Protein AF-A0A6P8I5R7-F1 (afdb_monomer)

Nearest PDB structures (foldseek):
  5kxh-assembly1_A  TM=9.563E-01  e=1.159E-26  Mus musculus
  5ky9-assembly1_A  TM=9.485E-01  e=9.643E-27  Mus musculus
  3zy4-assembly1_A-2  TM=9.477E-01  e=1.291E-24  Caenorhabditis elegans
  3zy5-assembly1_A-2  TM=9.460E-01  e=4.130E-24  Caenorhabditis elegans
  3zy6-assembly1_A-2  TM=9.523E-01  e=5.608E-24  Caenorhabditis elegans

InterPro domains:
  IPR019378 GDP-fucose protein O-fucosyltransferase [PF10250] (6-227)
  IPR039922 GDP-fuco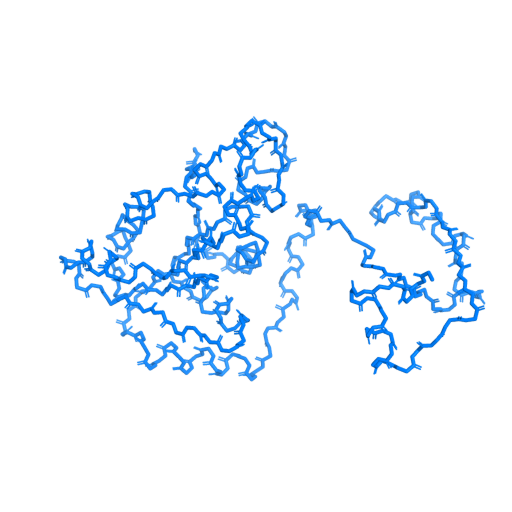se protein O-fucosyltransferase 1 [PTHR21420] (2-239)
  IPR039922 GDP-fucose protein O-fucosyltransferase 1 [cd11302] (3-236)

Solvent-accessible surface area (backbone atoms only — not comparable to full-atom values): 13978 Å² total; per-residue (Å²): 111,70,48,57,59,88,67,38,31,61,61,33,54,79,70,74,56,84,72,100,69,85,84,87,82,86,78,69,72,60,55,85,42,68,65,48,37,49,50,48,53,69,77,50,33,59,94,82,39,79,70,87,85,66,80,61,79,81,66,68,86,50,74,54,78,89,56,45,71,57,42,74,73,68,71,80,52,73,68,57,52,51,55,31,51,49,52,45,67,74,72,46,67,89,66,44,29,34,14,37,46,44,70,66,29,71,72,49,52,60,68,33,72,78,37,63,68,35,49,69,52,72,27,24,39,81,70,54,41,90,55,71,83,39,60,40,42,49,40,31,52,50,53,50,72,66,56,56,49,52,54,49,47,56,49,35,63,74,66,61,23,38,24,37,41,42,41,53,75,59,67,73,58,59,70,60,51,43,64,72,30,53,91,70,70,35,46,74,47,68,78,83,61,98,48,67,66,38,46,44,52,47,38,45,68,29,65,32,28,40,27,35,32,33,39,59,71,37,46,53,30,50,36,49,18,55,71,67,74,47,59,70,51,39,44,73,56,76,91,128

Organism: Actinia tenebrosa (NCBI:txid6105)

Structure (mmCIF, N/CA/C/O backbone):
data_AF-A0A6P8I5R7-F1
#
_entry.id   AF-A0A6P8I5R7-F1
#
loop_
_atom_site.group_PDB
_atom_site.id
_atom_site.type_symbol
_atom_site.label_atom_id
_atom_site.label_alt_id
_atom_site.label_comp_id
_atom_site.label_asym_id
_atom_site.label_entity_id
_atom_site.label_seq_id
_atom_site.pdbx_PDB_ins_code
_atom_site.Cartn_x
_atom_site.Cartn_y
_atom_site.Cartn_z
_atom_site.occupancy
_atom_site.B_iso_or_equiv
_atom_site.auth_seq_id
_atom_site.auth_comp_id
_atom_site.auth_asym_id
_atom_site.auth_atom_id
_atom_site.pdbx_PDB_model_num
ATOM 1 N N . ILE A 1 1 ? 24.817 -9.330 -16.734 1.00 81.38 1 ILE A N 1
ATOM 2 C CA . ILE A 1 1 ? 23.995 -8.101 -16.850 1.00 81.38 1 ILE A CA 1
ATOM 3 C C . ILE A 1 1 ? 22.508 -8.348 -16.578 1.00 81.38 1 ILE A C 1
ATOM 5 O O . ILE A 1 1 ? 22.058 -7.938 -15.518 1.00 81.38 1 ILE A O 1
ATOM 9 N N . VAL A 1 2 ? 21.725 -9.007 -17.453 1.00 88.56 2 VAL A N 1
ATOM 10 C CA . VAL A 1 2 ? 20.260 -9.158 -17.231 1.00 88.56 2 VAL A CA 1
ATOM 11 C C . VAL A 1 2 ? 19.948 -9.925 -15.940 1.00 88.56 2 VAL A C 1
ATOM 13 O O . VAL A 1 2 ? 19.144 -9.470 -15.133 1.00 88.56 2 VAL A O 1
ATOM 16 N N . LYS A 1 3 ? 20.659 -11.032 -15.710 1.00 94.06 3 LYS A N 1
ATOM 17 C CA . LYS A 1 3 ? 20.535 -11.893 -14.522 1.00 94.06 3 LYS A CA 1
ATOM 18 C C . LYS A 1 3 ? 21.419 -11.457 -13.349 1.00 94.06 3 LYS A C 1
ATOM 20 O O . LYS A 1 3 ? 21.557 -12.185 -12.386 1.00 94.06 3 LYS A O 1
ATOM 25 N N . GLU A 1 4 ? 22.096 -10.317 -13.430 1.00 93.94 4 GLU A N 1
ATOM 26 C CA . GLU A 1 4 ? 23.131 -9.981 -12.449 1.00 93.94 4 GLU A CA 1
ATOM 27 C C . GLU A 1 4 ? 22.536 -9.450 -11.140 1.00 93.94 4 GLU A C 1
ATOM 29 O O . GLU A 1 4 ? 21.794 -8.462 -11.150 1.00 93.94 4 GLU A O 1
ATOM 34 N N . GLY A 1 5 ? 22.904 -10.093 -10.028 1.00 94.44 5 GLY A N 1
ATOM 35 C CA . GLY A 1 5 ? 22.489 -9.738 -8.671 1.00 94.44 5 GLY A C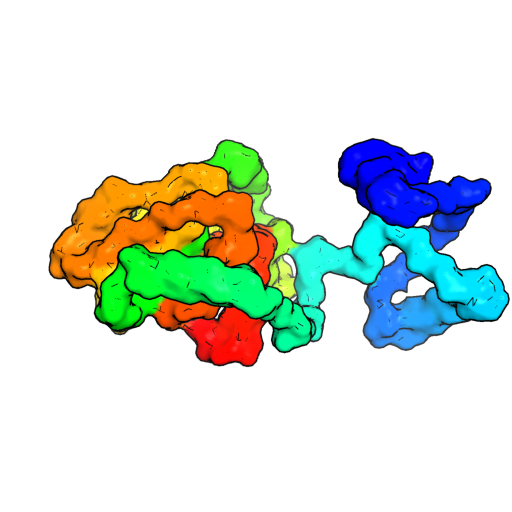A 1
ATOM 36 C C . GLY A 1 5 ? 21.159 -10.361 -8.230 1.00 94.44 5 GLY A C 1
ATOM 37 O O . GLY A 1 5 ? 20.458 -11.025 -8.992 1.00 94.44 5 GLY A O 1
ATOM 38 N N . ASN A 1 6 ? 20.804 -10.122 -6.968 1.00 92.31 6 ASN A N 1
ATOM 39 C CA . ASN A 1 6 ? 19.509 -10.493 -6.394 1.00 92.31 6 ASN A CA 1
ATOM 40 C C . ASN A 1 6 ? 18.525 -9.309 -6.553 1.00 92.31 6 ASN A C 1
ATOM 42 O O . ASN A 1 6 ? 18.938 -8.176 -6.293 1.00 92.31 6 ASN A O 1
ATOM 46 N N . PRO A 1 7 ? 17.266 -9.515 -6.994 1.00 95.31 7 PRO A N 1
ATOM 47 C CA . PRO A 1 7 ? 16.579 -10.796 -7.246 1.00 95.31 7 PRO A CA 1
ATOM 48 C C . PRO A 1 7 ? 16.686 -11.320 -8.689 1.00 95.31 7 PRO A C 1
ATOM 50 O O . PRO A 1 7 ? 16.088 -12.342 -9.020 1.00 95.31 7 PRO A O 1
ATOM 53 N N . PHE A 1 8 ? 17.422 -10.628 -9.560 1.00 96.00 8 PHE A N 1
ATOM 54 C CA . PHE A 1 8 ? 17.400 -10.856 -11.008 1.00 96.00 8 PHE A CA 1
ATOM 55 C C . PHE A 1 8 ? 17.833 -12.259 -11.430 1.00 96.00 8 PHE A C 1
ATOM 57 O O . PHE A 1 8 ? 17.198 -12.842 -12.305 1.00 96.00 8 PHE A O 1
ATOM 64 N N . GLN A 1 9 ? 18.894 -12.802 -10.830 1.00 95.44 9 GLN A N 1
ATOM 65 C CA . GLN A 1 9 ? 19.387 -14.130 -11.192 1.00 95.44 9 GLN A CA 1
ATOM 66 C C . GLN A 1 9 ? 18.328 -15.203 -10.933 1.00 95.44 9 GLN A C 1
ATOM 68 O O . GLN A 1 9 ? 17.922 -15.915 -11.848 1.00 95.44 9 GLN A O 1
ATOM 73 N N . GLN A 1 10 ? 17.852 -15.250 -9.688 1.00 96.50 10 GLN A N 1
ATOM 74 C CA . GLN A 1 10 ? 16.906 -16.252 -9.217 1.00 96.50 10 GLN A CA 1
ATOM 75 C C . GLN A 1 10 ? 15.601 -16.224 -10.017 1.00 96.50 10 GLN A C 1
ATOM 77 O O . GLN A 1 10 ? 15.108 -17.278 -10.402 1.00 96.50 10 GLN A O 1
ATOM 82 N N . PHE A 1 11 ? 15.072 -15.031 -10.318 1.00 96.75 11 PHE A N 1
ATOM 83 C CA . PHE A 1 11 ? 13.839 -14.892 -11.096 1.00 96.75 11 PHE A CA 1
ATOM 84 C C . PHE A 1 11 ? 13.917 -15.602 -12.457 1.00 96.75 11 PHE A C 1
ATOM 86 O O . PHE A 1 11 ? 12.988 -16.310 -12.835 1.00 96.75 11 PHE A O 1
ATOM 93 N N . TRP A 1 12 ? 15.018 -15.431 -13.192 1.00 96.62 12 TRP A N 1
ATOM 94 C CA . TRP A 1 12 ? 15.180 -16.054 -14.508 1.00 96.62 12 TRP A CA 1
ATOM 95 C C . TRP A 1 12 ? 15.584 -17.530 -14.422 1.00 96.62 12 TRP A C 1
ATOM 97 O O . TRP A 1 12 ? 15.127 -18.324 -15.244 1.00 96.62 12 TRP A O 1
ATOM 107 N N . ASP A 1 13 ? 16.385 -17.908 -13.420 1.00 96.50 13 ASP A N 1
ATOM 108 C CA . ASP A 1 13 ? 16.776 -19.303 -13.172 1.00 96.50 13 ASP A CA 1
ATOM 109 C C . ASP A 1 13 ? 15.556 -20.187 -12.865 1.00 96.50 13 ASP A C 1
ATOM 111 O O . ASP A 1 13 ? 15.432 -21.277 -13.420 1.00 96.50 13 ASP A O 1
ATOM 115 N N . GLU A 1 14 ? 14.612 -19.709 -12.046 1.00 97.19 14 GLU A N 1
ATOM 116 C CA . GLU A 1 14 ? 13.380 -20.443 -11.710 1.00 97.19 14 GLU A CA 1
ATOM 117 C C . GLU A 1 14 ? 12.463 -20.674 -12.922 1.00 97.19 14 GLU A C 1
ATOM 119 O O . GLU A 1 14 ? 11.691 -21.633 -12.945 1.00 97.19 14 GLU A O 1
ATOM 124 N N . LEU A 1 15 ? 12.565 -19.825 -13.948 1.00 96.31 15 LEU A N 1
ATOM 125 C CA . LEU A 1 15 ? 11.845 -19.971 -15.215 1.00 96.31 15 LEU A CA 1
ATOM 126 C C . LEU A 1 15 ? 12.613 -20.820 -16.243 1.00 96.31 15 LEU A C 1
ATOM 128 O O . LEU A 1 15 ? 12.082 -21.083 -17.321 1.00 96.31 15 LEU A O 1
ATOM 132 N N . GLY A 1 16 ? 13.848 -21.235 -15.935 1.00 96.94 16 GLY A N 1
ATOM 133 C CA . GLY A 1 16 ? 14.723 -21.948 -16.866 1.00 96.94 16 GLY A CA 1
ATOM 134 C C . GLY A 1 16 ? 15.151 -21.096 -18.064 1.00 96.94 16 GLY A C 1
ATOM 135 O O . GLY A 1 16 ? 15.298 -21.626 -19.164 1.00 96.94 16 GLY A O 1
ATOM 136 N N . VAL A 1 17 ? 15.296 -19.779 -17.874 1.00 96.81 17 VAL A N 1
ATOM 137 C CA . VAL A 1 17 ? 15.628 -18.827 -18.942 1.00 96.81 17 VAL A CA 1
ATOM 138 C C . VAL A 1 17 ? 17.081 -18.364 -18.832 1.00 96.81 17 VAL A C 1
ATOM 140 O O . VAL A 1 17 ? 17.527 -17.849 -17.800 1.00 96.81 17 VAL A O 1
ATOM 143 N N . ASP A 1 18 ? 17.791 -18.475 -19.952 1.00 95.94 18 ASP A N 1
ATOM 144 C CA . ASP A 1 18 ? 19.088 -17.854 -20.205 1.00 95.94 18 ASP A CA 1
ATOM 145 C C . ASP A 1 18 ? 19.011 -16.928 -21.424 1.00 95.94 18 ASP A C 1
ATOM 147 O O . ASP A 1 18 ? 18.103 -17.028 -22.248 1.00 95.94 18 ASP A O 1
ATOM 151 N N . PHE A 1 19 ? 19.952 -15.986 -21.504 1.00 95.44 19 PHE A N 1
ATOM 152 C CA . PHE A 1 19 ? 19.985 -14.957 -22.541 1.00 95.44 19 PHE A CA 1
ATOM 153 C C . PHE A 1 19 ? 21.286 -15.053 -23.338 1.00 95.44 19 PHE A C 1
ATOM 155 O O . PHE A 1 19 ? 22.362 -14.865 -22.771 1.00 95.44 19 PHE A O 1
ATOM 162 N N . ASP A 1 20 ? 21.183 -15.260 -24.653 1.00 94.75 20 ASP A N 1
ATOM 163 C CA . ASP A 1 20 ? 22.337 -15.287 -25.569 1.00 94.75 20 ASP A CA 1
ATOM 164 C C . ASP A 1 20 ? 22.980 -13.899 -25.761 1.00 94.75 20 ASP A C 1
ATOM 166 O O . ASP A 1 20 ? 24.119 -13.773 -26.208 1.00 94.75 20 ASP A O 1
ATOM 170 N N . GLY A 1 21 ? 22.247 -12.836 -25.418 1.00 92.81 21 GLY A N 1
ATOM 171 C CA . GLY A 1 21 ? 22.694 -11.455 -25.531 1.00 92.81 21 GLY A CA 1
ATOM 172 C C . GLY A 1 21 ? 21.744 -10.476 -24.846 1.00 92.81 21 GLY A C 1
ATOM 173 O O . GLY A 1 21 ? 20.748 -10.858 -24.234 1.00 92.81 21 GLY A O 1
ATOM 174 N N . TYR A 1 22 ? 22.062 -9.189 -24.941 1.00 93.12 22 TYR A N 1
ATOM 175 C CA . TYR A 1 22 ? 21.204 -8.106 -24.470 1.00 93.12 22 TYR A CA 1
ATOM 176 C C . TYR A 1 22 ? 21.262 -6.937 -25.450 1.00 93.12 22 TYR A C 1
ATOM 178 O O . TYR A 1 22 ? 22.237 -6.773 -26.183 1.00 93.12 22 TYR A O 1
ATOM 186 N N . MET A 1 23 ? 20.226 -6.107 -25.423 1.00 92.69 23 MET A N 1
ATOM 187 C CA . MET A 1 23 ? 20.197 -4.829 -26.124 1.00 92.69 23 MET A CA 1
ATOM 188 C C . MET A 1 23 ? 19.867 -3.727 -25.127 1.00 92.69 23 MET A C 1
ATOM 190 O O . MET A 1 23 ? 19.098 -3.937 -24.187 1.00 92.69 23 MET A O 1
ATOM 194 N N . SER A 1 24 ? 20.455 -2.558 -25.344 1.00 91.94 24 SER A N 1
ATOM 195 C CA . SER A 1 24 ? 20.128 -1.342 -24.604 1.00 91.94 24 SER A CA 1
ATOM 196 C C . SER A 1 24 ? 19.238 -0.460 -25.471 1.00 91.94 24 SER A C 1
ATOM 198 O O . SER A 1 24 ? 19.490 -0.347 -26.666 1.00 91.94 24 SER A O 1
ATOM 200 N N . HIS A 1 25 ? 18.251 0.192 -24.860 1.00 92.44 25 HIS A N 1
ATOM 201 C CA . HIS A 1 25 ? 17.406 1.201 -25.499 1.00 92.44 25 HIS A CA 1
ATOM 202 C C . HIS A 1 25 ? 17.324 2.448 -24.612 1.00 92.44 25 HIS A C 1
ATOM 204 O O . HIS A 1 25 ? 17.620 2.395 -23.414 1.00 92.44 25 HIS A O 1
ATOM 210 N N . HIS A 1 26 ? 16.885 3.563 -25.192 1.00 92.69 26 HIS A N 1
ATOM 211 C CA . HIS A 1 26 ? 16.660 4.824 -24.471 1.00 92.69 26 HIS A CA 1
ATOM 212 C C . HIS A 1 26 ? 15.194 5.277 -24.482 1.00 92.69 26 HIS A C 1
ATOM 214 O O . HIS A 1 26 ? 14.879 6.362 -23.999 1.00 92.69 26 HIS A O 1
ATOM 220 N N . LEU A 1 27 ? 14.301 4.432 -25.003 1.00 93.69 27 LEU A N 1
ATOM 221 C CA . LEU A 1 27 ? 12.867 4.697 -25.065 1.00 93.69 27 LEU A CA 1
ATOM 222 C C . LEU A 1 27 ? 12.228 4.840 -23.677 1.00 93.69 27 LEU A C 1
ATOM 224 O O . LEU A 1 27 ? 12.497 4.059 -22.761 1.00 93.69 27 LEU A O 1
ATOM 228 N N . SER A 1 28 ? 11.327 5.814 -23.558 1.00 92.56 28 SER A N 1
ATOM 229 C CA . SER A 1 28 ? 10.427 5.961 -22.413 1.00 92.56 28 SER A CA 1
ATOM 230 C C . SER A 1 28 ? 9.409 4.816 -22.371 1.00 92.56 28 SER A C 1
ATOM 232 O O . SER A 1 28 ? 8.990 4.316 -23.410 1.00 92.56 28 SER A O 1
ATOM 234 N N . PHE A 1 29 ? 8.949 4.425 -21.179 1.00 93.31 29 PHE A N 1
ATOM 235 C CA . PHE A 1 29 ? 7.832 3.475 -21.020 1.00 93.31 29 PHE A CA 1
ATOM 236 C C . PHE A 1 29 ? 6.453 4.156 -20.987 1.00 93.31 29 PHE A C 1
ATOM 238 O O . PHE A 1 29 ? 5.442 3.504 -20.735 1.00 93.31 29 PHE A O 1
ATOM 245 N N . ASP A 1 30 ? 6.398 5.468 -21.223 1.00 89.88 30 ASP A N 1
ATOM 246 C CA . ASP A 1 30 ? 5.159 6.249 -21.233 1.00 89.88 30 ASP A CA 1
ATOM 247 C C . ASP A 1 30 ? 4.421 6.108 -22.575 1.00 89.88 30 ASP A C 1
ATOM 249 O O . ASP A 1 30 ? 4.347 7.029 -23.382 1.00 89.88 30 ASP A O 1
ATOM 253 N N . VAL A 1 31 ? 3.918 4.903 -22.850 1.00 89.12 31 VAL A N 1
ATOM 254 C CA . VAL A 1 31 ? 3.314 4.533 -24.145 1.00 89.12 31 VAL A CA 1
ATOM 255 C C . VAL A 1 31 ? 1.918 5.122 -24.382 1.00 89.12 31 VAL A C 1
ATOM 257 O O . VAL A 1 31 ? 1.289 4.827 -25.399 1.00 89.12 31 VAL A O 1
ATOM 260 N N . GLU A 1 32 ? 1.419 5.940 -23.453 1.00 88.38 32 GLU A N 1
AT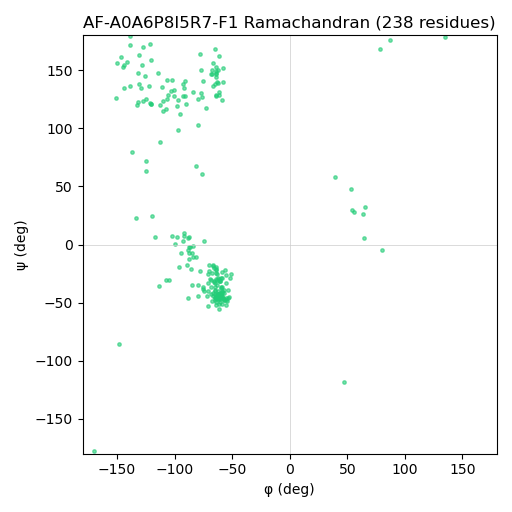OM 261 C CA . GLU A 1 32 ? 0.244 6.782 -23.694 1.00 88.38 32 GLU A CA 1
ATOM 262 C C . GLU A 1 32 ? 0.565 7.929 -24.659 1.00 88.38 32 GLU A C 1
ATOM 264 O O . GLU A 1 32 ? -0.323 8.380 -25.382 1.00 88.38 32 GLU A O 1
ATOM 269 N N . ASP A 1 33 ? 1.834 8.343 -24.739 1.00 91.75 33 ASP A N 1
ATOM 270 C CA . ASP A 1 33 ? 2.322 9.204 -25.809 1.00 91.75 33 ASP A CA 1
ATOM 271 C C . ASP A 1 33 ? 2.414 8.407 -27.132 1.00 91.75 33 ASP A C 1
ATOM 273 O O . ASP A 1 33 ? 3.209 7.461 -27.240 1.00 91.75 33 ASP A O 1
ATOM 277 N N . PRO A 1 34 ? 1.645 8.787 -28.176 1.00 93.88 34 PRO A N 1
ATOM 278 C CA . PRO A 1 34 ? 1.671 8.109 -29.469 1.00 93.88 34 PRO A CA 1
ATOM 279 C C . PRO A 1 34 ? 3.052 8.098 -30.130 1.00 93.88 34 PRO A C 1
ATOM 281 O O . PRO A 1 34 ? 3.345 7.181 -30.900 1.00 93.88 34 PRO A O 1
ATOM 284 N N . TYR A 1 35 ? 3.890 9.103 -29.859 1.00 94.88 35 TYR A N 1
ATOM 285 C CA . TYR A 1 35 ? 5.239 9.172 -30.408 1.00 94.88 35 TYR A CA 1
ATOM 286 C C . TYR A 1 35 ? 6.137 8.110 -29.767 1.00 94.88 35 TYR A C 1
ATOM 288 O O . TYR A 1 35 ? 6.663 7.258 -30.482 1.00 94.88 35 TYR A O 1
ATOM 296 N N . THR A 1 36 ? 6.192 8.070 -28.433 1.00 94.31 36 THR A N 1
ATOM 297 C CA . THR A 1 36 ? 6.891 7.019 -27.673 1.00 94.31 36 THR A CA 1
ATOM 298 C C . THR A 1 36 ? 6.446 5.617 -28.100 1.00 94.31 36 THR A C 1
ATOM 300 O O . THR A 1 36 ? 7.275 4.741 -28.351 1.00 94.31 36 THR A O 1
ATOM 303 N N . LYS A 1 37 ? 5.135 5.384 -28.248 1.00 95.38 37 LYS A N 1
ATOM 304 C CA . LYS A 1 37 ? 4.614 4.092 -28.720 1.00 95.38 37 LYS A CA 1
ATOM 305 C C . LYS A 1 37 ? 5.146 3.724 -30.110 1.00 95.38 37 LYS A C 1
ATOM 307 O O . LYS A 1 37 ? 5.543 2.583 -30.332 1.00 95.38 37 LYS A O 1
ATOM 312 N N . LYS A 1 38 ? 5.161 4.681 -31.039 1.00 96.81 38 LYS A N 1
ATOM 313 C CA . LYS A 1 38 ? 5.665 4.463 -32.398 1.00 96.81 38 LYS A CA 1
ATOM 314 C C . LYS A 1 38 ? 7.164 4.162 -32.411 1.00 96.81 38 LYS A C 1
ATOM 316 O O . LYS A 1 38 ? 7.597 3.337 -33.209 1.00 96.81 38 LYS A O 1
ATOM 321 N N . GLU A 1 39 ? 7.952 4.794 -31.543 1.00 96.75 39 GLU A N 1
ATOM 322 C CA . GLU A 1 39 ? 9.381 4.482 -31.415 1.00 96.75 39 GLU A CA 1
ATOM 323 C C . GLU A 1 39 ? 9.605 3.031 -30.971 1.00 96.75 39 GLU A C 1
ATOM 325 O O . GLU A 1 39 ? 10.411 2.336 -31.585 1.00 96.75 39 GLU A O 1
ATOM 330 N N . TRP A 1 40 ? 8.824 2.532 -30.004 1.00 97.12 40 TRP A N 1
ATOM 331 C CA . TRP A 1 40 ? 8.858 1.115 -29.614 1.00 97.12 40 TRP A CA 1
ATOM 332 C C . TRP A 1 40 ? 8.549 0.175 -30.780 1.00 97.12 40 TRP A C 1
ATOM 334 O O . TRP A 1 40 ? 9.258 -0.808 -30.978 1.00 97.12 40 TRP A O 1
ATOM 344 N N . GLU A 1 41 ? 7.511 0.472 -31.564 1.00 96.12 41 GLU A N 1
ATOM 345 C CA . GLU A 1 41 ? 7.114 -0.349 -32.717 1.00 96.12 41 GLU A CA 1
ATOM 346 C C . GLU A 1 41 ? 8.169 -0.349 -33.838 1.00 96.12 41 GLU A C 1
ATOM 348 O O . GLU A 1 41 ? 8.309 -1.347 -34.547 1.00 96.12 41 GLU A O 1
ATOM 353 N N . LEU A 1 42 ? 8.910 0.753 -34.000 1.00 96.50 42 LEU A N 1
ATOM 354 C CA . LEU A 1 42 ? 9.971 0.894 -35.001 1.00 96.50 42 LEU A CA 1
ATOM 355 C C . LEU A 1 42 ? 11.285 0.236 -34.571 1.00 96.50 42 LEU A C 1
ATOM 357 O O . LEU A 1 42 ? 11.924 -0.420 -35.391 1.00 96.50 42 LEU A O 1
ATOM 361 N N . GLU A 1 43 ? 11.701 0.427 -33.318 1.00 97.00 43 GLU A N 1
ATOM 362 C CA . GLU A 1 43 ? 12.956 -0.125 -32.793 1.00 97.00 43 GLU A CA 1
ATOM 363 C C . GLU A 1 43 ? 12.827 -1.629 -32.520 1.00 97.00 43 GLU A C 1
ATOM 365 O O . GLU A 1 43 ? 13.747 -2.396 -32.808 1.00 97.00 43 GLU A O 1
ATOM 370 N N . PHE A 1 44 ? 11.654 -2.065 -32.049 1.00 96.75 44 PHE A N 1
ATOM 371 C CA . PHE A 1 44 ? 11.388 -3.449 -31.668 1.00 96.75 44 PHE A CA 1
ATOM 372 C C . PHE A 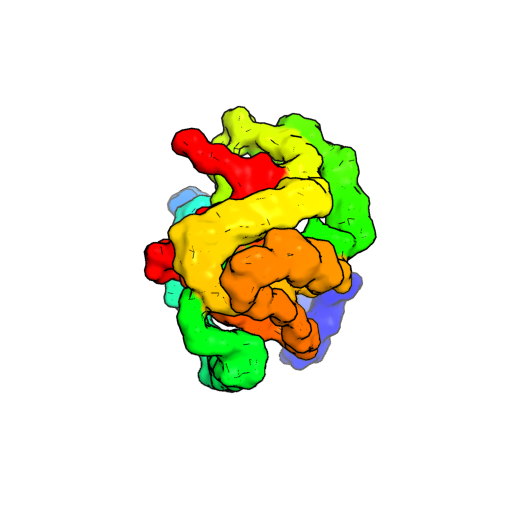1 44 ? 10.167 -4.052 -32.384 1.00 96.75 44 PHE A C 1
ATOM 374 O O . PHE A 1 44 ? 9.192 -4.447 -31.735 1.00 96.75 44 PHE A O 1
ATOM 381 N N . PRO A 1 45 ? 10.192 -4.177 -33.725 1.00 97.31 45 PRO A N 1
ATOM 382 C CA . PRO A 1 45 ? 9.073 -4.741 -34.466 1.00 97.31 45 PRO A CA 1
ATOM 383 C C . PRO A 1 45 ? 8.866 -6.225 -34.112 1.00 97.31 45 PRO A C 1
ATOM 385 O O . PRO A 1 45 ? 9.840 -6.986 -34.088 1.00 97.31 45 PRO A O 1
ATOM 388 N N . PRO A 1 46 ? 7.615 -6.699 -33.939 1.00 97.00 46 PRO A N 1
ATOM 389 C CA . PRO A 1 46 ? 7.331 -8.090 -33.566 1.00 97.00 46 PRO A CA 1
ATOM 390 C C . PRO A 1 46 ? 7.870 -9.146 -34.541 1.00 97.00 46 PRO A C 1
ATOM 392 O O . PRO A 1 46 ? 8.096 -10.286 -34.146 1.00 97.00 46 PRO A O 1
ATOM 395 N N . SER A 1 47 ? 8.090 -8.783 -35.811 1.00 97.69 47 SER A N 1
ATOM 396 C CA . SER A 1 47 ? 8.691 -9.670 -36.817 1.00 97.69 47 SER A CA 1
ATOM 397 C C . SER A 1 47 ? 10.135 -10.054 -36.494 1.00 97.69 47 SER A C 1
ATOM 399 O O . SER A 1 47 ? 10.576 -11.130 -36.887 1.00 97.69 47 SER A O 1
ATOM 401 N N . SER A 1 48 ? 10.860 -9.174 -35.800 1.00 97.19 48 SER A N 1
ATOM 402 C CA . SER A 1 48 ? 12.264 -9.364 -35.418 1.00 97.19 48 SER A CA 1
ATOM 403 C C . SER A 1 48 ? 12.411 -9.636 -33.920 1.00 97.19 48 SER A C 1
ATOM 405 O O . SER A 1 48 ? 13.305 -10.371 -33.513 1.00 97.19 48 SER A O 1
ATOM 407 N N . PHE A 1 49 ? 11.510 -9.078 -33.106 1.00 96.94 49 PHE A N 1
ATOM 408 C CA . PHE A 1 49 ? 11.493 -9.188 -31.649 1.00 96.94 49 PHE A CA 1
ATOM 409 C C . PHE A 1 49 ? 10.136 -9.722 -31.172 1.00 96.94 49 PHE A C 1
ATOM 411 O O . PHE A 1 49 ? 9.335 -8.980 -30.601 1.00 96.94 49 PHE A O 1
ATOM 418 N N . PRO A 1 50 ? 9.845 -11.015 -31.400 1.00 97.00 50 PRO A N 1
ATOM 419 C CA . PRO A 1 50 ? 8.562 -11.607 -31.021 1.00 97.00 50 PRO A CA 1
ATOM 420 C C . PRO A 1 50 ? 8.353 -11.657 -29.499 1.00 97.00 50 PRO A C 1
ATOM 422 O O . PRO A 1 50 ? 7.220 -11.769 -29.036 1.00 97.00 50 PRO A O 1
ATOM 425 N N . VAL A 1 51 ? 9.438 -11.578 -28.720 1.00 96.44 51 VAL A N 1
ATOM 426 C CA . VAL A 1 51 ? 9.423 -11.552 -27.256 1.00 96.44 51 VAL A CA 1
ATOM 427 C C . VAL A 1 51 ? 10.323 -10.422 -26.765 1.00 96.44 51 VAL A C 1
ATOM 429 O O . VAL A 1 51 ? 11.528 -10.433 -27.005 1.00 96.44 51 VAL A O 1
ATOM 432 N N . LEU A 1 52 ? 9.742 -9.474 -26.028 1.00 95.81 52 LEU A N 1
ATOM 433 C CA . LEU A 1 52 ? 10.483 -8.452 -25.290 1.00 95.81 52 LEU A CA 1
ATOM 434 C C . LEU A 1 52 ? 10.638 -8.877 -23.830 1.00 95.81 52 LEU A C 1
ATOM 436 O O . LEU A 1 52 ? 9.727 -8.719 -23.019 1.00 95.81 52 LEU A O 1
ATOM 440 N N . ALA A 1 53 ? 11.806 -9.427 -23.498 1.00 96.12 53 ALA A N 1
ATOM 441 C CA . ALA A 1 53 ? 12.171 -9.788 -22.134 1.00 96.12 53 ALA A CA 1
ATOM 442 C C . ALA A 1 53 ? 12.986 -8.656 -21.491 1.00 96.12 5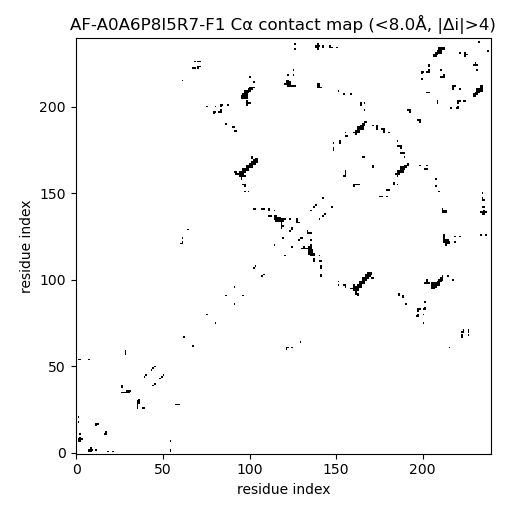3 ALA A C 1
ATOM 444 O O . ALA A 1 53 ? 14.112 -8.369 -21.896 1.00 96.12 53 ALA A O 1
ATOM 445 N N . LEU A 1 54 ? 12.405 -8.001 -20.486 1.00 95.00 54 LEU A N 1
ATOM 446 C CA . LEU A 1 54 ? 12.983 -6.826 -19.836 1.00 95.00 54 LEU A CA 1
ATOM 447 C C . LEU A 1 54 ? 13.512 -7.181 -18.446 1.00 95.00 54 LEU A C 1
ATOM 449 O O . LEU A 1 54 ? 12.885 -7.931 -17.702 1.00 95.00 54 LEU A O 1
ATOM 453 N N . ARG A 1 55 ? 14.659 -6.602 -18.069 1.00 93.00 55 ARG A N 1
ATOM 454 C CA . ARG A 1 55 ? 15.307 -6.861 -16.769 1.00 93.00 55 ARG A CA 1
ATOM 455 C C . ARG A 1 55 ? 14.441 -6.454 -15.569 1.00 93.00 55 ARG A C 1
ATOM 457 O O . ARG A 1 55 ? 14.561 -7.045 -14.502 1.00 93.00 55 ARG A O 1
ATOM 464 N N . GLY A 1 56 ? 13.612 -5.429 -15.728 1.00 92.69 56 GLY A N 1
ATOM 465 C CA . GLY A 1 56 ? 12.700 -4.931 -14.704 1.00 92.69 56 GLY A CA 1
ATOM 466 C C . GLY A 1 56 ? 11.346 -4.578 -15.306 1.00 92.69 56 GLY A C 1
ATOM 467 O O . GLY A 1 56 ? 11.180 -4.580 -16.525 1.00 92.69 56 GLY A O 1
ATOM 468 N N . ALA A 1 57 ? 10.378 -4.271 -14.444 1.00 94.75 57 ALA A N 1
ATOM 469 C CA . ALA A 1 57 ? 9.048 -3.879 -14.892 1.00 94.75 57 ALA A CA 1
ATOM 470 C C . ALA A 1 57 ? 9.117 -2.588 -15.741 1.00 94.75 57 ALA A C 1
ATOM 472 O O . ALA A 1 57 ? 9.676 -1.597 -15.262 1.00 94.75 57 ALA A O 1
ATOM 473 N N . PRO A 1 58 ? 8.532 -2.557 -16.956 1.00 94.44 58 PRO A N 1
ATOM 474 C CA . PRO A 1 58 ? 8.458 -1.361 -17.801 1.00 94.44 58 PRO A CA 1
ATOM 475 C C . PRO A 1 58 ? 7.383 -0.391 -17.293 1.00 94.44 58 PRO A C 1
ATOM 477 O O . PRO A 1 58 ? 6.380 -0.135 -17.953 1.00 94.44 58 PRO A O 1
ATOM 480 N N . ALA A 1 59 ? 7.538 0.092 -16.062 1.00 93.56 59 ALA A N 1
ATOM 481 C CA . ALA A 1 59 ? 6.547 0.914 -15.384 1.00 93.56 59 ALA A CA 1
ATOM 482 C C . ALA A 1 59 ? 7.202 1.889 -14.401 1.00 93.56 59 ALA A C 1
ATOM 484 O O . ALA A 1 59 ? 8.299 1.657 -13.892 1.00 93.56 59 ALA A O 1
ATOM 485 N N . ARG A 1 60 ? 6.498 2.983 -14.101 1.00 93.12 60 ARG A N 1
ATOM 486 C CA . ARG A 1 60 ? 6.923 3.954 -13.087 1.00 93.12 60 ARG A CA 1
ATOM 487 C C . ARG A 1 60 ? 6.658 3.447 -11.668 1.00 93.12 60 ARG A C 1
ATOM 489 O O . ARG A 1 60 ? 5.688 2.732 -11.411 1.00 93.12 60 ARG A O 1
ATOM 496 N N . PHE A 1 61 ? 7.499 3.898 -10.739 1.00 94.56 61 PHE A N 1
ATOM 497 C CA . PHE A 1 61 ? 7.253 3.816 -9.304 1.00 94.56 61 PHE A CA 1
ATOM 498 C C . PHE A 1 61 ? 7.355 5.220 -8.677 1.00 94.56 61 PHE A C 1
ATOM 500 O O . PHE A 1 61 ? 8.393 5.864 -8.840 1.00 94.56 61 PHE A O 1
ATOM 507 N N . PRO A 1 62 ? 6.327 5.696 -7.946 1.00 95.94 62 PRO A N 1
ATOM 508 C CA . PRO A 1 62 ? 5.007 5.080 -7.777 1.00 95.94 62 PRO A CA 1
ATOM 509 C C . PRO A 1 62 ? 4.213 5.022 -9.095 1.00 95.94 62 PRO A C 1
ATOM 511 O O . PRO A 1 62 ? 4.590 5.633 -10.091 1.00 95.94 62 PRO A O 1
ATOM 514 N N . VAL A 1 63 ? 3.107 4.271 -9.091 1.00 96.00 63 VAL A N 1
ATOM 515 C CA . VAL A 1 63 ? 2.193 4.173 -10.243 1.00 96.00 63 VAL A CA 1
ATOM 516 C C . VAL A 1 63 ? 1.656 5.556 -10.627 1.00 96.00 63 VAL A C 1
ATOM 518 O O . VAL A 1 63 ? 1.325 6.341 -9.735 1.00 96.00 63 VAL A O 1
ATOM 521 N N . ASN A 1 64 ? 1.542 5.845 -11.927 1.00 93.81 64 ASN A N 1
ATOM 522 C CA . ASN A 1 64 ? 0.906 7.069 -12.427 1.00 93.81 64 ASN A CA 1
ATOM 523 C C . ASN A 1 64 ? -0.546 7.180 -11.932 1.00 93.81 64 ASN A C 1
ATOM 525 O O . ASN A 1 64 ? -1.209 6.164 -11.700 1.00 93.81 64 ASN A O 1
ATOM 529 N N . GLU A 1 65 ? -1.045 8.411 -11.793 1.00 95.12 65 GLU A N 1
ATOM 530 C CA . GLU A 1 65 ? -2.413 8.675 -11.331 1.00 95.12 65 GLU A CA 1
ATOM 531 C C . GLU A 1 65 ? -3.450 7.957 -12.199 1.00 95.12 65 GLU A C 1
ATOM 533 O O . GLU A 1 65 ? -4.283 7.204 -11.682 1.00 95.12 65 GLU A O 1
ATOM 538 N N . ASP A 1 66 ? -3.297 8.085 -13.516 1.00 93.75 66 ASP A N 1
ATOM 539 C CA . ASP A 1 66 ? -4.192 7.506 -14.514 1.00 93.75 66 ASP A CA 1
ATOM 540 C C . ASP A 1 66 ? -4.207 5.979 -14.490 1.00 93.75 66 ASP A C 1
ATOM 542 O O . ASP A 1 66 ? -5.189 5.366 -14.890 1.00 93.75 66 ASP A O 1
ATOM 546 N N . HIS A 1 67 ? -3.186 5.322 -13.936 1.00 96.06 67 HIS A N 1
ATOM 547 C CA . HIS A 1 67 ? -3.119 3.857 -13.856 1.00 96.06 67 HIS A CA 1
ATOM 548 C C . HIS A 1 67 ? -3.649 3.295 -12.538 1.00 96.06 67 HIS A C 1
ATOM 550 O O . HIS A 1 67 ? -3.823 2.082 -12.406 1.00 96.06 67 HIS A O 1
ATOM 556 N N . ARG A 1 68 ? -3.978 4.137 -11.551 1.00 97.31 68 ARG A N 1
ATOM 557 C CA . ARG A 1 68 ? -4.465 3.664 -10.241 1.00 97.31 68 ARG A CA 1
ATOM 558 C C . ARG A 1 68 ? -5.742 2.836 -10.351 1.00 97.31 68 ARG A C 1
ATOM 560 O O . ARG A 1 68 ? -5.902 1.852 -9.628 1.00 97.31 68 ARG A O 1
ATOM 567 N N . HIS A 1 69 ? -6.632 3.215 -11.264 1.00 96.94 69 HIS A N 1
ATOM 568 C CA . HIS A 1 69 ? -7.926 2.564 -11.454 1.00 96.94 69 HIS A CA 1
ATOM 569 C C . HIS A 1 69 ? -7.803 1.117 -11.975 1.00 96.94 69 HIS A C 1
ATOM 571 O O . HIS A 1 69 ? -8.734 0.325 -11.817 1.00 96.94 69 HIS A O 1
ATOM 577 N N . ILE A 1 70 ? -6.654 0.737 -12.550 1.00 97.69 70 ILE A N 1
ATOM 578 C CA . ILE A 1 70 ? -6.376 -0.616 -13.065 1.00 97.69 70 ILE A CA 1
ATOM 579 C C . ILE A 1 70 ? -6.373 -1.654 -11.932 1.00 97.69 70 ILE A C 1
ATOM 581 O O . ILE A 1 70 ? -6.640 -2.829 -12.183 1.00 97.69 70 ILE A O 1
ATOM 585 N N . GLN A 1 71 ? -6.220 -1.233 -10.669 1.00 98.38 71 GLN A N 1
ATOM 586 C CA . GLN A 1 71 ? -6.386 -2.099 -9.494 1.00 98.38 71 GLN A CA 1
ATOM 587 C C . GLN A 1 71 ? -7.718 -2.879 -9.516 1.00 98.38 71 GLN A C 1
ATOM 589 O O . GLN A 1 71 ? -7.783 -3.982 -8.979 1.00 98.38 71 GLN A O 1
ATOM 594 N N . ARG A 1 72 ? -8.761 -2.384 -10.207 1.00 98.12 72 ARG A N 1
ATOM 595 C CA . ARG A 1 72 ? -10.033 -3.105 -10.406 1.00 98.12 72 ARG A CA 1
ATOM 596 C C . ARG A 1 72 ? -9.885 -4.486 -11.042 1.00 98.12 72 ARG A C 1
ATOM 598 O O . ARG A 1 72 ? -10.744 -5.341 -10.814 1.00 98.12 72 ARG A O 1
ATOM 605 N N . TYR A 1 73 ? -8.825 -4.701 -11.817 1.00 98.38 73 TYR A N 1
ATOM 606 C CA . TYR A 1 73 ? -8.541 -5.959 -12.501 1.00 98.38 73 TYR A CA 1
ATOM 607 C C . TYR A 1 73 ? -7.707 -6.928 -11.657 1.00 98.38 73 TYR A C 1
ATOM 609 O O . TYR A 1 73 ? -7.721 -8.126 -11.930 1.00 98.38 73 TYR A O 1
ATOM 617 N N . LEU A 1 74 ? -7.039 -6.454 -10.601 1.00 98.06 74 LEU A N 1
ATOM 618 C CA . LEU A 1 74 ? -6.304 -7.327 -9.693 1.00 98.06 74 LEU A CA 1
ATOM 619 C C . LEU A 1 74 ? -7.281 -7.984 -8.713 1.00 98.06 74 LEU A C 1
ATOM 621 O O . LEU A 1 74 ? -7.773 -7.353 -7.778 1.00 98.06 74 LEU A O 1
ATOM 625 N N . LYS A 1 75 ? -7.602 -9.259 -8.951 1.00 97.56 75 LYS A N 1
ATOM 626 C CA . LYS A 1 75 ? -8.513 -10.036 -8.104 1.00 97.56 75 LYS A CA 1
ATOM 627 C C . LYS A 1 75 ? -7.740 -10.990 -7.205 1.00 97.56 75 LYS A C 1
ATOM 629 O O . LYS A 1 75 ? -6.887 -11.744 -7.666 1.00 97.56 75 LYS A O 1
ATOM 634 N N . TRP A 1 76 ? -8.093 -10.996 -5.924 1.00 98.19 76 TRP A N 1
ATOM 635 C CA . TRP A 1 76 ? -7.567 -11.962 -4.968 1.00 98.19 76 TRP A CA 1
ATOM 636 C C . TRP A 1 76 ? -7.974 -13.391 -5.330 1.00 98.19 76 TRP A C 1
ATOM 638 O O . TRP A 1 76 ? -9.122 -13.647 -5.701 1.00 98.19 76 TRP A O 1
ATOM 648 N N . SER A 1 77 ? -7.044 -14.334 -5.169 1.00 98.19 77 SER A N 1
ATOM 649 C CA . SER A 1 77 ? -7.334 -15.748 -5.395 1.00 98.19 77 SER A CA 1
ATOM 650 C C . SER A 1 77 ? -8.378 -16.265 -4.390 1.00 98.19 77 SER A C 1
ATOM 652 O O . SER A 1 77 ? -8.412 -15.812 -3.237 1.00 98.19 77 SER A O 1
ATOM 654 N N . PRO A 1 78 ? -9.215 -17.253 -4.769 1.00 98.44 78 PRO A N 1
ATOM 655 C CA . PRO A 1 78 ? -10.187 -17.847 -3.850 1.00 98.44 78 PRO A CA 1
ATOM 656 C C . PRO A 1 78 ? -9.554 -18.389 -2.560 1.00 98.44 78 PRO A C 1
ATOM 658 O O . PRO A 1 78 ? -10.163 -18.305 -1.493 1.00 98.44 78 PRO A O 1
ATOM 661 N N . LEU A 1 79 ? -8.319 -18.899 -2.643 1.00 98.06 79 LEU A N 1
ATOM 662 C CA . LEU A 1 79 ? -7.563 -19.405 -1.499 1.00 98.06 79 LEU A CA 1
ATOM 663 C C . LEU A 1 79 ? -7.256 -18.299 -0.479 1.00 98.06 79 LEU A C 1
ATOM 665 O O . LEU A 1 79 ? -7.595 -18.448 0.696 1.00 98.06 79 LEU A O 1
ATOM 669 N N . LEU A 1 80 ? -6.674 -17.182 -0.927 1.00 98.38 80 LEU A N 1
ATOM 670 C CA . LEU A 1 80 ? -6.337 -16.058 -0.048 1.00 98.38 80 LEU A CA 1
ATOM 671 C C . LEU A 1 80 ? -7.599 -15.420 0.543 1.00 98.38 80 LEU A C 1
ATOM 673 O O . LEU A 1 80 ? -7.655 -15.132 1.738 1.00 98.38 80 LEU A O 1
ATOM 677 N N . LEU A 1 81 ? -8.659 -15.281 -0.262 1.00 98.38 81 LEU A N 1
ATOM 678 C CA . LEU A 1 81 ? -9.952 -14.789 0.217 1.00 98.38 81 LEU A CA 1
ATOM 679 C C . LEU A 1 81 ? -10.542 -15.685 1.309 1.00 98.38 81 LEU A C 1
ATOM 681 O O . LEU A 1 81 ? -11.092 -15.171 2.283 1.00 98.38 81 LEU A O 1
ATOM 685 N N . LYS A 1 82 ? -10.444 -17.011 1.163 1.00 98.38 82 LYS A N 1
ATOM 686 C CA . LYS A 1 82 ? -10.915 -17.964 2.175 1.00 98.38 82 LYS A CA 1
ATOM 687 C C . LYS A 1 82 ? -10.127 -17.823 3.478 1.00 98.38 82 LYS A C 1
ATOM 689 O O . LYS A 1 82 ? -10.741 -17.793 4.540 1.00 98.38 82 LYS A O 1
ATOM 694 N N . GLN A 1 83 ? -8.801 -17.703 3.400 1.00 98.31 83 GLN A N 1
ATOM 695 C CA . GLN A 1 83 ? -7.936 -17.519 4.571 1.00 98.31 83 GLN A CA 1
ATOM 696 C C . GLN A 1 83 ? -8.245 -16.209 5.308 1.00 98.31 83 GLN A C 1
ATOM 698 O O . GLN A 1 83 ? -8.467 -16.227 6.516 1.00 98.31 83 GLN A O 1
ATOM 703 N N . ALA A 1 84 ? -8.365 -15.095 4.583 1.00 98.38 84 ALA A N 1
ATOM 704 C CA . ALA A 1 84 ? -8.701 -13.801 5.173 1.00 98.38 84 ALA A CA 1
ATOM 705 C C . ALA A 1 84 ? -10.095 -13.795 5.827 1.00 98.38 84 ALA A C 1
ATOM 707 O O . ALA A 1 84 ? -10.257 -13.309 6.942 1.00 98.38 84 ALA A O 1
ATOM 708 N N . ARG A 1 85 ? -11.111 -14.381 5.171 1.00 98.06 85 ARG A N 1
ATOM 709 C CA . ARG A 1 85 ? -12.465 -14.500 5.747 1.00 98.06 85 ARG A CA 1
ATOM 710 C C . ARG A 1 85 ? -12.479 -15.338 7.019 1.00 98.06 85 ARG A C 1
ATOM 712 O O . ARG A 1 85 ? -13.191 -14.980 7.950 1.00 98.06 85 ARG A O 1
ATOM 719 N N . LYS A 1 86 ? -11.703 -16.426 7.050 1.00 98.06 86 LYS A N 1
ATOM 720 C CA . LYS A 1 86 ? -11.567 -17.272 8.236 1.00 98.06 86 LYS A CA 1
ATOM 721 C C . LYS A 1 86 ? -11.034 -16.454 9.418 1.00 98.06 86 LYS A C 1
ATOM 723 O O . LYS A 1 86 ? -11.690 -16.416 10.453 1.00 98.06 86 LYS A O 1
ATOM 728 N N . LEU A 1 87 ? -9.937 -15.718 9.224 1.00 97.75 87 LEU A N 1
ATOM 729 C CA . LEU A 1 87 ? -9.370 -14.858 10.270 1.00 97.75 87 LEU A CA 1
ATOM 730 C C . LEU A 1 87 ? -10.343 -13.772 10.735 1.00 97.75 87 LEU A C 1
ATOM 732 O O . LEU A 1 87 ? -10.498 -13.577 11.935 1.00 97.75 87 LEU A O 1
ATOM 736 N N . ILE A 1 88 ? -11.044 -13.111 9.808 1.00 98.06 88 ILE A N 1
ATOM 737 C CA . ILE A 1 88 ? -12.085 -12.133 10.160 1.00 98.06 88 ILE A CA 1
ATOM 738 C C . ILE A 1 88 ? -13.149 -12.785 11.050 1.00 98.06 88 ILE A C 1
ATOM 740 O O . ILE A 1 88 ? -13.483 -12.233 12.090 1.00 98.06 88 ILE A O 1
ATOM 744 N N . SER A 1 89 ? -13.653 -13.967 10.680 1.00 97.44 89 SER A N 1
ATOM 745 C CA . SER A 1 89 ? -14.711 -14.641 11.442 1.00 97.44 89 SER A CA 1
ATOM 746 C C . SER A 1 89 ? -14.270 -15.170 12.808 1.00 97.44 89 SER A C 1
ATOM 748 O O . SER A 1 89 ? -15.096 -15.265 13.710 1.00 97.44 89 SER A O 1
ATOM 750 N N . GLU A 1 90 ? -12.997 -15.536 12.955 1.00 97.19 90 GLU A N 1
ATOM 751 C CA . GLU A 1 90 ? -12.452 -16.094 14.196 1.00 97.19 90 GLU A CA 1
ATOM 752 C C . GLU A 1 90 ? -12.021 -15.002 15.178 1.00 97.19 90 GLU A C 1
ATOM 754 O O . GLU A 1 90 ? -12.150 -15.179 16.387 1.00 97.19 90 GLU A O 1
ATOM 759 N N . LEU A 1 91 ? -11.506 -13.880 14.667 1.00 96.62 91 LEU A N 1
ATOM 760 C CA . LEU A 1 91 ? -10.869 -12.858 15.493 1.00 96.62 91 LEU A CA 1
ATOM 761 C C . LEU A 1 91 ? -11.729 -11.612 15.704 1.00 96.62 91 LEU A C 1
ATOM 763 O O . LEU A 1 91 ? -11.586 -10.954 16.735 1.00 96.62 91 LEU A O 1
ATOM 767 N N . LEU A 1 92 ? -12.580 -11.251 14.739 1.00 97.38 92 LEU A N 1
ATOM 768 C CA . LEU A 1 92 ? -13.350 -10.013 14.802 1.00 97.38 92 LEU A CA 1
ATOM 769 C C . LEU A 1 92 ? -14.791 -10.295 15.261 1.00 97.38 92 LEU A C 1
ATOM 771 O O . LEU A 1 92 ? -15.474 -11.140 14.674 1.00 97.38 92 LEU A O 1
ATOM 775 N N . PRO A 1 93 ? -15.292 -9.590 16.294 1.00 97.12 93 PRO A N 1
ATOM 776 C CA . PRO A 1 93 ? -16.701 -9.649 16.659 1.00 97.12 93 PRO A CA 1
ATOM 777 C C . PRO A 1 93 ? -17.588 -9.141 15.517 1.00 97.12 93 PRO A C 1
ATOM 779 O O . PRO A 1 93 ? -17.149 -8.416 14.623 1.00 97.12 93 PRO A O 1
ATOM 782 N N . LYS A 1 94 ? -18.879 -9.479 15.575 1.00 96.38 94 LYS A N 1
ATOM 783 C CA . LYS A 1 94 ? -19.869 -8.917 14.649 1.00 96.38 94 LYS A CA 1
ATOM 784 C C . LYS A 1 94 ? -19.950 -7.398 14.821 1.00 96.38 94 LYS A C 1
ATOM 786 O O . LYS A 1 94 ? -20.154 -6.927 15.935 1.00 96.38 94 LYS A O 1
ATOM 791 N N . GLY A 1 95 ? -19.886 -6.673 13.710 1.00 96.88 95 GLY A N 1
ATOM 792 C CA . GLY A 1 95 ? -20.009 -5.217 13.667 1.00 96.88 95 GLY A CA 1
ATOM 793 C C . GLY A 1 95 ? -18.941 -4.584 12.775 1.00 96.88 95 GLY A C 1
ATOM 794 O O . GLY A 1 95 ? -18.120 -5.311 12.210 1.00 96.88 95 GLY A O 1
ATOM 795 N N . PRO A 1 96 ? -18.958 -3.249 12.628 1.00 98.31 96 PRO A N 1
ATOM 796 C CA . PRO A 1 96 ? -17.968 -2.552 11.827 1.00 98.31 96 PRO A CA 1
ATOM 797 C C . PRO A 1 96 ? -16.584 -2.632 12.475 1.00 98.31 96 PRO A C 1
ATOM 799 O O . PRO A 1 96 ? -16.465 -2.593 13.704 1.00 98.31 96 PRO A O 1
ATOM 802 N N . PHE A 1 97 ? -15.527 -2.689 11.671 1.00 98.81 97 PHE A N 1
ATOM 803 C CA . PHE A 1 97 ? -14.152 -2.656 12.155 1.00 98.81 97 PHE A CA 1
ATOM 804 C C . PHE A 1 97 ? -13.275 -1.656 11.402 1.00 98.81 97 PHE A C 1
ATOM 806 O O . PHE A 1 97 ? -13.433 -1.412 10.204 1.00 98.81 97 PHE A O 1
ATOM 813 N N . VAL A 1 98 ? -12.316 -1.084 12.128 1.00 98.94 98 VAL A N 1
ATOM 814 C CA . VAL A 1 98 ? -11.279 -0.217 11.564 1.00 98.94 98 VAL A CA 1
ATOM 815 C C . VAL A 1 98 ? -10.074 -1.073 11.197 1.00 98.94 98 VAL A C 1
ATOM 817 O O . VAL A 1 98 ? -9.567 -1.811 12.036 1.00 98.94 98 VAL A O 1
ATOM 820 N N . GLY A 1 99 ? -9.592 -0.973 9.964 1.00 98.88 99 GLY A N 1
ATOM 821 C CA . GLY A 1 99 ? -8.296 -1.514 9.568 1.00 98.88 99 GLY A CA 1
ATOM 822 C C . GLY A 1 99 ? -7.227 -0.439 9.708 1.00 98.88 99 GLY A C 1
ATOM 823 O O . GLY A 1 99 ? -7.393 0.652 9.164 1.00 98.88 99 GLY A O 1
ATOM 824 N N . ILE A 1 100 ? -6.131 -0.730 10.401 1.00 98.94 100 ILE A N 1
ATOM 825 C CA . ILE A 1 100 ? -4.999 0.189 10.526 1.00 98.94 100 ILE A CA 1
ATOM 826 C C . ILE A 1 100 ? -3.718 -0.471 10.018 1.00 98.94 100 ILE A C 1
ATOM 828 O O . ILE A 1 100 ? -3.456 -1.637 10.313 1.00 98.94 100 ILE A O 1
ATOM 832 N N . HIS A 1 101 ? -2.927 0.273 9.245 1.00 98.94 101 HIS A N 1
ATOM 833 C CA . HIS A 1 101 ? -1.593 -0.154 8.823 1.00 98.94 101 HIS A CA 1
ATOM 834 C C . HIS A 1 101 ? -0.518 0.688 9.508 1.00 98.94 101 HIS A C 1
ATOM 836 O O . HIS A 1 101 ? -0.404 1.893 9.254 1.00 98.94 101 HIS A O 1
ATOM 842 N N . LEU A 1 102 ? 0.272 0.032 10.351 1.00 98.81 102 LEU A N 1
ATOM 843 C CA . LEU A 1 102 ? 1.430 0.597 11.027 1.00 98.81 102 LEU A CA 1
ATOM 844 C C . LEU A 1 102 ? 2.676 0.204 10.231 1.00 98.81 102 LEU A C 1
ATOM 846 O O . LEU A 1 102 ? 2.944 -0.972 10.038 1.00 98.81 102 LEU A O 1
ATOM 850 N N . ARG A 1 103 ? 3.416 1.191 9.731 1.00 98.31 103 ARG A N 1
ATOM 851 C CA . ARG A 1 103 ? 4.718 0.969 9.094 1.00 98.31 103 ARG A CA 1
ATOM 852 C C . ARG A 1 103 ? 5.755 1.606 10.012 1.00 98.31 103 ARG A C 1
ATOM 854 O O . ARG A 1 103 ? 5.980 2.810 9.924 1.00 98.31 103 ARG A O 1
ATOM 861 N N . ASN A 1 104 ? 6.242 0.833 10.975 1.00 97.81 104 ASN A N 1
ATOM 862 C CA . ASN A 1 104 ? 7.047 1.287 12.110 1.00 97.81 104 ASN A CA 1
ATOM 863 C C . ASN A 1 104 ? 8.297 0.415 12.352 1.00 97.81 104 ASN A C 1
ATOM 865 O O . ASN A 1 104 ? 8.841 0.390 13.459 1.00 97.81 104 ASN A O 1
ATOM 869 N N . GLY A 1 105 ? 8.763 -0.298 11.324 1.00 97.50 105 GLY A N 1
ATOM 870 C CA . GLY A 1 105 ? 10.074 -0.942 11.310 1.00 97.50 105 GLY A CA 1
ATOM 871 C C . GLY A 1 105 ? 11.237 0.056 11.307 1.00 97.50 105 GLY A C 1
ATOM 872 O O . GLY A 1 105 ? 11.107 1.198 10.861 1.00 97.50 105 GLY A O 1
ATOM 873 N N . LEU A 1 106 ? 12.402 -0.395 11.784 1.00 96.94 106 LEU A N 1
ATOM 874 C CA . LEU A 1 106 ? 13.631 0.410 11.838 1.00 96.94 106 LEU A CA 1
ATOM 875 C C . LEU A 1 106 ? 14.123 0.825 10.439 1.00 96.94 106 LEU A C 1
ATOM 877 O O . LEU A 1 106 ? 14.646 1.921 10.252 1.00 96.94 106 LEU A O 1
ATOM 881 N N . ASP A 1 107 ? 13.944 -0.036 9.434 1.00 96.88 107 ASP A N 1
ATOM 882 C CA . ASP A 1 107 ? 14.206 0.295 8.029 1.00 96.88 107 ASP A CA 1
ATOM 883 C C . ASP A 1 107 ? 13.356 1.487 7.573 1.00 96.88 107 ASP A C 1
ATOM 885 O O . ASP A 1 107 ? 13.843 2.382 6.877 1.00 96.88 107 ASP A O 1
ATOM 889 N N . TRP A 1 108 ? 12.096 1.522 8.009 1.00 97.88 108 TRP A N 1
ATOM 890 C CA . TRP A 1 108 ? 11.161 2.582 7.671 1.00 97.88 108 TRP A CA 1
ATOM 891 C C . TRP A 1 108 ? 11.432 3.884 8.421 1.00 97.88 108 TRP A C 1
ATOM 893 O O . TRP A 1 108 ? 11.366 4.955 7.818 1.00 97.88 108 TRP A O 1
ATOM 903 N N . GLU A 1 109 ? 11.791 3.806 9.703 1.00 97.31 109 GLU A N 1
ATOM 904 C CA . GLU A 1 109 ? 12.230 4.967 10.485 1.00 97.31 109 GLU A CA 1
ATOM 905 C C . GLU A 1 109 ? 13.395 5.681 9.787 1.00 97.31 109 GLU A C 1
ATOM 907 O O . GLU A 1 109 ? 13.332 6.888 9.537 1.00 97.31 109 GLU A O 1
ATOM 912 N N . ASN A 1 110 ? 14.405 4.914 9.363 1.00 96.94 110 ASN A N 1
ATOM 913 C CA . ASN A 1 110 ? 15.549 5.434 8.618 1.00 96.94 110 ASN A CA 1
ATOM 914 C C . ASN A 1 110 ? 15.130 6.064 7.279 1.00 96.94 110 ASN A C 1
ATOM 916 O O . ASN A 1 110 ? 15.583 7.159 6.940 1.00 96.94 110 ASN A O 1
ATOM 920 N N . ALA A 1 111 ? 14.227 5.421 6.529 1.00 96.25 111 ALA A N 1
ATOM 921 C CA . ALA A 1 111 ? 13.708 5.967 5.272 1.00 96.25 111 ALA A CA 1
ATOM 922 C C . ALA A 1 111 ? 12.978 7.311 5.466 1.00 96.25 111 ALA A C 1
ATOM 924 O O . ALA A 1 111 ? 13.022 8.172 4.587 1.00 96.25 111 ALA A O 1
ATOM 925 N N . CYS A 1 112 ? 12.342 7.516 6.621 1.00 97.75 112 CYS A N 1
ATOM 926 C CA . CYS A 1 112 ? 11.609 8.735 6.950 1.00 97.75 112 CYS A CA 1
ATOM 927 C C . CYS A 1 112 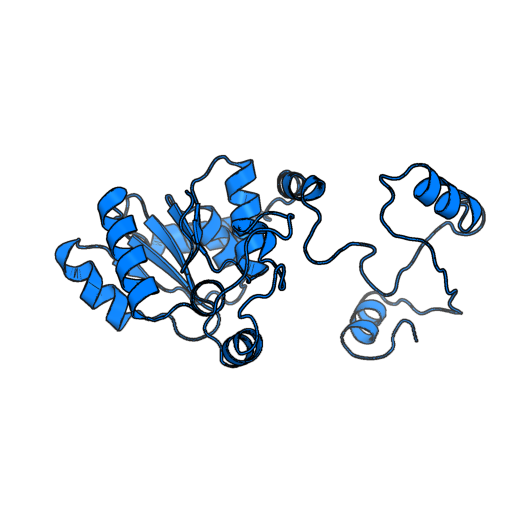? 12.473 9.857 7.565 1.00 97.75 112 CYS A C 1
ATOM 929 O O . CYS A 1 112 ? 11.960 10.952 7.800 1.00 97.75 112 CYS A O 1
ATOM 931 N N . MET A 1 113 ? 13.775 9.656 7.804 1.00 95.50 113 MET A N 1
ATOM 932 C CA . MET A 1 113 ? 14.622 10.649 8.491 1.00 95.50 113 MET A CA 1
ATOM 933 C C . MET A 1 113 ? 14.694 12.016 7.789 1.00 95.50 113 MET A C 1
ATOM 935 O O . MET A 1 113 ? 14.735 13.053 8.459 1.00 95.50 113 MET A O 1
ATOM 939 N N . HIS A 1 114 ? 14.698 12.024 6.453 1.00 93.00 114 HIS A N 1
ATOM 940 C CA . HIS A 1 114 ? 14.982 13.206 5.627 1.00 93.00 114 HIS A CA 1
ATOM 941 C C . HIS A 1 114 ? 13.827 13.606 4.695 1.00 93.00 114 HIS A C 1
ATOM 943 O O . HIS A 1 114 ? 14.053 14.237 3.666 1.00 93.00 114 HIS A O 1
ATOM 949 N N . VAL A 1 115 ? 12.583 13.248 5.033 1.00 96.06 115 VAL A N 1
ATOM 950 C CA . VAL A 1 115 ? 11.424 13.503 4.151 1.00 96.06 115 VAL A CA 1
ATOM 951 C C . VAL A 1 115 ? 10.853 14.919 4.233 1.00 96.06 115 VAL A C 1
ATOM 953 O O . VAL A 1 115 ? 10.003 15.281 3.421 1.00 96.06 115 VAL A O 1
ATOM 956 N N . GLU A 1 116 ? 11.278 15.709 5.218 1.00 96.25 116 GLU A N 1
ATOM 957 C CA . GLU A 1 116 ? 10.715 17.032 5.490 1.00 96.25 116 GLU A CA 1
ATOM 958 C C . GLU A 1 116 ? 10.845 17.953 4.266 1.00 96.25 116 GLU A C 1
ATOM 960 O O . GLU A 1 116 ? 11.936 18.164 3.738 1.00 96.25 116 GLU A O 1
ATOM 965 N N . GLY A 1 117 ? 9.720 18.498 3.797 1.00 94.44 117 GLY A N 1
ATOM 966 C CA . GLY A 1 117 ? 9.683 19.416 2.658 1.00 94.44 117 GLY A CA 1
ATOM 967 C C . GLY A 1 117 ? 9.738 18.751 1.277 1.00 94.44 117 GLY A C 1
ATOM 968 O O . GLY A 1 117 ? 9.581 19.451 0.271 1.00 94.44 117 GLY A O 1
ATOM 969 N N . LEU A 1 118 ? 9.907 17.425 1.183 1.00 95.19 118 LEU A N 1
ATOM 970 C CA . LEU A 1 118 ? 9.900 16.730 -0.107 1.00 95.19 118 LEU A CA 1
ATOM 971 C C . LEU A 1 118 ? 8.504 16.792 -0.752 1.00 95.19 118 LEU A C 1
ATOM 973 O O . LEU A 1 118 ? 7.505 16.576 -0.065 1.00 95.19 118 LEU A O 1
ATOM 977 N N . PRO A 1 119 ? 8.394 17.065 -2.068 1.00 91.50 119 PRO A N 1
ATOM 978 C CA . PRO A 1 119 ? 7.105 17.013 -2.757 1.00 91.50 119 PRO A CA 1
ATOM 979 C C . PRO A 1 119 ? 6.580 15.578 -2.859 1.00 91.50 119 PRO A C 1
ATOM 981 O O . PRO A 1 119 ? 5.404 15.332 -2.624 1.00 91.50 119 PRO A O 1
ATOM 984 N N . ASN A 1 120 ? 7.466 14.636 -3.190 1.00 92.50 120 ASN A N 1
ATOM 985 C CA . ASN A 1 120 ? 7.131 13.246 -3.458 1.00 92.50 120 ASN A CA 1
ATOM 986 C C . ASN A 1 120 ? 8.178 12.326 -2.830 1.00 92.50 120 ASN A C 1
ATOM 988 O O . ASN A 1 120 ? 9.377 12.564 -2.976 1.00 92.50 120 ASN A O 1
ATOM 992 N N . PHE A 1 121 ? 7.725 11.256 -2.183 1.00 96.69 121 PHE A N 1
ATOM 993 C CA . PHE A 1 121 ? 8.572 10.174 -1.698 1.00 96.69 121 PHE A CA 1
ATOM 994 C C . PHE A 1 121 ? 7.775 8.870 -1.677 1.00 96.69 121 PHE A C 1
ATOM 996 O O . PHE A 1 121 ? 6.692 8.799 -1.091 1.00 96.69 121 PHE A O 1
ATOM 1003 N N . MET A 1 122 ? 8.311 7.837 -2.328 1.00 97.25 122 MET A N 1
ATOM 1004 C CA . MET A 1 122 ? 7.658 6.534 -2.479 1.00 97.25 122 MET A CA 1
ATOM 1005 C C . MET A 1 122 ? 6.189 6.670 -2.921 1.00 97.25 122 MET A C 1
ATOM 1007 O O . MET A 1 122 ? 5.927 7.199 -3.996 1.00 97.25 122 MET A O 1
ATOM 1011 N N . ALA A 1 123 ? 5.222 6.213 -2.119 1.00 98.19 123 ALA A N 1
ATOM 1012 C CA . ALA A 1 123 ? 3.806 6.255 -2.466 1.00 98.19 123 ALA A CA 1
ATOM 1013 C C . ALA A 1 123 ? 3.070 7.522 -1.994 1.00 98.19 123 ALA A C 1
ATOM 1015 O O . ALA A 1 123 ? 1.848 7.571 -2.132 1.00 98.19 123 ALA A O 1
ATOM 1016 N N . SER A 1 124 ? 3.772 8.555 -1.503 1.00 97.69 124 SER A N 1
ATOM 1017 C CA . SER A 1 124 ? 3.151 9.787 -0.987 1.00 97.69 124 SER A CA 1
ATOM 1018 C C . SER A 1 124 ? 2.143 10.485 -1.914 1.00 97.69 124 SER A C 1
ATOM 1020 O O . SER A 1 124 ? 1.201 11.085 -1.381 1.00 97.69 124 SER A O 1
ATOM 1022 N N . PRO A 1 125 ? 2.237 10.399 -3.263 1.00 97.12 125 PRO A N 1
ATOM 1023 C CA . PRO A 1 125 ? 1.214 10.981 -4.132 1.00 97.12 125 PRO A CA 1
ATOM 1024 C C . PRO A 1 125 ? -0.208 10.467 -3.863 1.00 97.12 125 PRO A C 1
ATOM 1026 O O . PRO A 1 125 ? -1.176 11.163 -4.156 1.00 97.12 125 PRO A O 1
ATOM 1029 N N . GLN A 1 126 ? -0.370 9.289 -3.245 1.00 97.12 126 GLN A N 1
ATOM 1030 C CA . GLN A 1 126 ? -1.689 8.740 -2.913 1.00 97.12 126 GLN A CA 1
ATOM 1031 C C . GLN A 1 126 ? -2.493 9.597 -1.921 1.00 97.12 126 GLN A C 1
ATOM 1033 O O . GLN A 1 126 ? -3.720 9.488 -1.907 1.00 97.12 126 GLN A O 1
ATOM 1038 N N . CYS A 1 127 ? -1.818 10.401 -1.085 1.00 95.69 127 CYS A N 1
ATOM 1039 C CA . CYS A 1 127 ? -2.468 11.343 -0.171 1.00 95.69 127 CYS A CA 1
ATOM 1040 C C . CYS A 1 127 ? -2.182 12.804 -0.533 1.00 95.69 127 CYS A C 1
ATOM 1042 O O . CYS A 1 127 ? -3.062 13.648 -0.404 1.00 95.69 127 CYS A O 1
ATOM 1044 N N . LEU A 1 128 ? -0.978 13.121 -1.018 1.00 95.25 128 LEU A N 1
ATOM 1045 C CA . LEU A 1 128 ? -0.585 14.499 -1.334 1.00 95.25 128 LEU A CA 1
ATOM 1046 C C . LEU A 1 128 ? -1.042 14.964 -2.726 1.00 95.25 128 LEU A C 1
ATOM 1048 O O . LEU A 1 128 ? -0.991 16.161 -3.021 1.00 95.25 128 LEU A O 1
ATOM 1052 N N . GLY A 1 129 ? -1.524 14.036 -3.554 1.00 93.88 129 GLY A N 1
ATOM 1053 C CA . GLY A 1 129 ? -1.754 14.249 -4.977 1.00 93.88 129 GLY A CA 1
ATOM 1054 C C . GLY A 1 129 ? -0.454 14.162 -5.778 1.00 93.88 129 GLY A C 1
ATOM 1055 O O . GLY A 1 129 ? 0.642 14.160 -5.225 1.00 93.88 129 GLY A O 1
ATOM 1056 N N . TYR A 1 130 ? -0.579 14.105 -7.102 1.00 93.38 130 TYR A N 1
ATOM 1057 C CA . TYR A 1 130 ? 0.563 13.992 -8.019 1.00 93.38 130 TYR A CA 1
ATOM 1058 C C . TYR A 1 130 ? 1.212 15.347 -8.360 1.00 93.38 130 TYR A C 1
ATOM 1060 O O . TYR A 1 130 ? 2.219 15.412 -9.064 1.00 93.38 130 TYR A O 1
ATOM 1068 N N . SER A 1 131 ? 0.663 16.441 -7.822 1.00 89.00 131 SER A N 1
ATOM 1069 C CA . SER A 1 131 ? 1.243 17.785 -7.908 1.00 89.00 131 SER A CA 1
ATOM 1070 C C . SER A 1 131 ? 2.398 17.987 -6.918 1.00 89.00 131 SER A C 1
ATOM 1072 O O . SER A 1 131 ? 2.499 17.287 -5.917 1.00 89.00 131 SER A O 1
ATOM 1074 N N . GLN A 1 132 ? 3.219 19.022 -7.117 1.00 85.69 132 GLN A N 1
ATOM 1075 C CA . GLN A 1 132 ? 4.315 19.356 -6.193 1.00 85.69 132 GLN A CA 1
ATOM 1076 C C . GLN A 1 132 ? 3.935 20.363 -5.088 1.00 85.69 132 GLN A C 1
ATOM 1078 O O . GLN A 1 132 ? 4.820 20.849 -4.372 1.00 85.69 132 GLN A O 1
ATOM 1083 N N . TYR A 1 133 ? 2.649 20.713 -4.964 1.00 88.81 133 TYR A N 1
ATOM 1084 C CA . TYR A 1 133 ? 2.184 21.780 -4.069 1.00 88.81 133 TYR A CA 1
ATOM 1085 C C . TYR A 1 133 ? 2.172 21.374 -2.598 1.00 88.81 133 TYR A C 1
ATOM 1087 O O . TYR A 1 133 ? 2.495 22.185 -1.732 1.00 88.81 133 TYR A O 1
ATOM 1095 N N . ARG A 1 134 ? 1.796 20.128 -2.305 1.00 91.19 134 ARG A N 1
ATOM 1096 C CA . ARG A 1 134 ? 1.794 19.603 -0.939 1.00 91.19 134 ARG A CA 1
ATOM 1097 C C . ARG A 1 134 ? 3.144 18.962 -0.652 1.00 91.19 134 ARG A C 1
ATOM 1099 O O . ARG A 1 134 ? 3.735 18.344 -1.532 1.00 91.19 134 ARG A O 1
ATOM 1106 N N . LYS A 1 135 ? 3.641 19.154 0.567 1.00 94.25 135 LYS A N 1
ATOM 1107 C CA . LYS A 1 135 ? 4.945 18.647 0.997 1.00 94.25 135 LYS A CA 1
ATOM 1108 C C . LYS A 1 135 ? 4.772 17.610 2.093 1.00 94.25 135 LYS A C 1
ATOM 1110 O O . LYS A 1 135 ? 3.845 17.700 2.898 1.00 94.25 135 LYS A O 1
ATOM 1115 N N . LEU A 1 136 ? 5.677 16.645 2.107 1.00 95.31 136 LEU A N 1
ATOM 1116 C CA . LEU A 1 136 ? 5.821 15.689 3.188 1.00 95.31 136 LEU A CA 1
ATOM 1117 C C . LEU A 1 136 ? 6.329 16.376 4.451 1.00 95.31 136 LEU A C 1
ATOM 1119 O O . LEU A 1 136 ? 7.137 17.304 4.399 1.00 95.31 136 LEU A O 1
ATOM 1123 N N . ASN A 1 137 ? 5.873 15.851 5.578 1.00 95.38 137 ASN A N 1
ATOM 1124 C CA . ASN A 1 137 ? 6.474 16.069 6.880 1.00 95.38 137 ASN A CA 1
ATOM 1125 C C . ASN A 1 137 ? 6.730 14.706 7.533 1.00 95.38 137 ASN A C 1
ATOM 1127 O O . ASN A 1 137 ? 6.258 13.666 7.047 1.00 95.38 137 ASN A O 1
ATOM 1131 N N . LYS A 1 138 ? 7.471 14.708 8.640 1.00 95.94 138 LYS A N 1
ATOM 1132 C CA . LYS A 1 138 ? 7.762 13.473 9.382 1.00 95.94 138 LYS A CA 1
ATOM 1133 C C . LYS A 1 138 ? 6.506 12.731 9.839 1.00 95.94 138 LYS A C 1
ATOM 1135 O O . LYS A 1 138 ? 6.472 11.516 9.701 1.00 95.94 138 LYS A O 1
ATOM 1140 N N . GLU A 1 139 ? 5.463 13.432 10.278 1.00 96.31 139 GLU A N 1
ATOM 1141 C CA . GLU A 1 139 ? 4.235 12.809 10.796 1.00 96.31 139 GLU A CA 1
ATOM 1142 C C . GLU A 1 139 ? 3.472 12.000 9.729 1.00 96.31 139 GLU A C 1
ATOM 1144 O O . GLU A 1 139 ? 2.878 10.969 10.027 1.00 96.31 139 GLU A O 1
ATOM 1149 N N . ILE A 1 140 ? 3.516 12.428 8.464 1.00 97.25 140 ILE A N 1
ATOM 1150 C CA . ILE A 1 140 ? 2.894 11.715 7.335 1.00 97.25 140 ILE A CA 1
ATOM 1151 C C . ILE A 1 140 ? 3.661 10.423 6.994 1.00 97.25 140 ILE A C 1
ATOM 1153 O O . ILE A 1 140 ? 3.058 9.439 6.553 1.00 97.25 140 ILE A O 1
ATOM 1157 N N . CYS A 1 141 ? 4.987 10.420 7.168 1.00 98.19 141 CYS A N 1
ATOM 1158 C CA . CYS A 1 141 ? 5.854 9.286 6.827 1.00 98.19 141 CYS A CA 1
ATOM 1159 C C . CYS A 1 141 ? 6.007 8.287 7.978 1.00 98.19 141 CYS A C 1
ATOM 1161 O O . CYS A 1 141 ? 5.880 7.079 7.770 1.00 98.19 141 CYS A O 1
ATOM 1163 N N . PHE A 1 142 ? 6.258 8.797 9.181 1.00 98.12 142 PHE A N 1
ATOM 1164 C CA . PHE A 1 142 ? 6.503 8.055 10.411 1.00 98.12 142 PHE A CA 1
ATOM 1165 C C . PHE A 1 142 ? 5.726 8.729 11.554 1.00 98.12 142 PHE A C 1
ATOM 1167 O O . PHE A 1 142 ? 6.285 9.544 12.293 1.00 98.12 142 PHE A O 1
ATOM 1174 N N . PRO A 1 143 ? 4.411 8.468 11.656 1.00 98.00 143 PRO A N 1
ATOM 1175 C CA . PRO A 1 143 ? 3.554 9.138 12.623 1.00 98.00 143 PRO A CA 1
ATOM 1176 C C . PRO A 1 143 ? 3.961 8.816 14.056 1.00 98.00 143 PRO A C 1
ATOM 1178 O O . PRO A 1 143 ? 4.365 7.698 14.385 1.00 98.00 143 PRO A O 1
ATOM 1181 N N . SER A 1 144 ? 3.779 9.791 14.935 1.00 97.81 144 SER A N 1
ATOM 1182 C CA . SER A 1 144 ? 3.948 9.607 16.362 1.00 97.81 144 SER A CA 1
ATOM 1183 C C . SER A 1 144 ? 2.920 8.619 16.917 1.00 97.81 144 SER A C 1
ATOM 1185 O O . SER A 1 144 ? 1.788 8.484 16.443 1.00 97.81 144 SER A O 1
ATOM 1187 N N . LYS A 1 145 ? 3.291 7.958 18.015 1.00 98.06 145 LYS A N 1
ATOM 1188 C CA . LYS A 1 145 ? 2.372 7.112 18.785 1.00 98.06 145 LYS A CA 1
ATOM 1189 C C . LYS A 1 145 ? 1.093 7.856 19.184 1.00 98.06 145 LYS A C 1
ATOM 1191 O O . LYS A 1 145 ? 0.012 7.278 19.127 1.00 98.06 145 LYS A O 1
ATOM 1196 N N . VAL A 1 146 ? 1.204 9.132 19.549 1.00 98.00 146 VAL A N 1
ATOM 1197 C CA . VAL A 1 146 ? 0.059 9.965 19.949 1.00 98.00 146 VAL A CA 1
ATOM 1198 C C . VAL A 1 146 ? -0.919 10.154 18.789 1.00 98.00 146 VAL A C 1
ATOM 1200 O O . VAL A 1 146 ? -2.119 9.961 18.973 1.00 98.00 146 VAL A O 1
ATOM 1203 N N . GLU A 1 147 ? -0.423 10.463 17.592 1.00 97.81 147 GLU A N 1
ATOM 1204 C CA . GLU A 1 147 ? -1.252 10.601 16.392 1.00 97.81 147 GLU A CA 1
ATOM 1205 C C . GLU A 1 147 ? -1.975 9.299 16.042 1.00 97.81 147 GLU A C 1
ATOM 1207 O O . GLU A 1 147 ? -3.188 9.299 15.817 1.00 97.81 147 GLU A O 1
ATOM 1212 N N . MET A 1 148 ? -1.258 8.171 16.054 1.00 98.50 148 MET A N 1
ATOM 1213 C CA . MET A 1 148 ? -1.848 6.863 15.752 1.00 98.50 148 MET A CA 1
ATOM 1214 C C . MET A 1 148 ? -2.968 6.505 16.738 1.00 98.50 148 MET A C 1
ATOM 1216 O O . MET A 1 148 ? -4.043 6.067 16.318 1.00 98.50 148 MET A O 1
ATOM 1220 N N . LEU A 1 149 ? -2.762 6.741 18.038 1.00 98.62 149 LEU A N 1
ATOM 1221 C CA . LEU A 1 149 ? -3.762 6.471 19.074 1.00 98.62 149 LEU A CA 1
ATOM 1222 C C . LEU A 1 149 ? -4.979 7.399 18.953 1.00 98.62 149 LEU A C 1
ATOM 1224 O O . LEU A 1 149 ? -6.114 6.917 18.914 1.00 98.62 149 LEU A O 1
ATOM 1228 N N . ASN A 1 150 ? -4.759 8.710 18.823 1.00 98.19 150 ASN A N 1
ATOM 1229 C CA . ASN A 1 150 ? -5.835 9.701 18.741 1.00 98.19 150 ASN A CA 1
ATOM 1230 C C . ASN A 1 150 ? -6.695 9.509 17.491 1.00 98.19 150 ASN A C 1
ATOM 1232 O O . ASN A 1 150 ? -7.925 9.497 17.576 1.00 98.19 150 ASN A O 1
ATOM 1236 N N . ARG A 1 151 ? -6.069 9.311 16.326 1.00 98.12 151 ARG A N 1
ATOM 1237 C CA . ARG A 1 151 ? -6.794 9.120 15.066 1.00 98.12 151 ARG A CA 1
ATOM 1238 C C . ARG A 1 151 ? -7.553 7.797 15.037 1.00 98.12 151 ARG A C 1
ATOM 1240 O O . ARG A 1 151 ? -8.673 7.749 14.516 1.00 98.12 151 ARG A O 1
ATOM 1247 N N . THR A 1 152 ? -6.988 6.741 15.625 1.00 98.69 152 THR A N 1
ATOM 1248 C CA . THR A 1 152 ? -7.693 5.460 15.775 1.00 98.69 152 THR A CA 1
ATOM 1249 C C . THR A 1 152 ? -8.909 5.623 16.683 1.00 98.69 152 THR A C 1
ATOM 1251 O O . THR A 1 152 ? -10.010 5.266 16.268 1.00 98.69 152 THR A O 1
ATOM 1254 N N . LYS A 1 153 ? -8.752 6.244 17.860 1.00 98.69 153 LYS A N 1
ATOM 1255 C CA . LYS A 1 153 ? -9.853 6.540 18.792 1.00 98.69 153 LYS A CA 1
ATOM 1256 C C . LYS A 1 153 ? -10.975 7.339 18.127 1.00 98.69 153 LYS A C 1
ATOM 1258 O O . LYS A 1 153 ? -12.120 6.896 18.131 1.00 98.69 153 LYS A O 1
ATOM 1263 N N . ALA A 1 154 ? -10.640 8.453 17.478 1.00 98.25 154 ALA A N 1
ATOM 1264 C CA . ALA A 1 154 ? -11.619 9.293 16.786 1.00 98.25 154 ALA A CA 1
ATOM 1265 C C . ALA A 1 154 ? -12.373 8.530 15.681 1.00 98.25 154 ALA A C 1
ATOM 1267 O O . ALA A 1 154 ? -13.568 8.732 15.468 1.00 98.25 154 ALA A O 1
ATOM 1268 N N . THR A 1 155 ? -11.692 7.623 14.978 1.00 98.44 155 THR A N 1
ATOM 1269 C CA . THR A 1 155 ? -12.312 6.793 13.936 1.00 98.44 155 THR A CA 1
ATOM 1270 C C . THR A 1 155 ? -13.234 5.730 14.526 1.00 98.44 155 THR A C 1
ATOM 1272 O O . THR A 1 155 ? -14.346 5.561 14.025 1.00 98.44 155 THR A O 1
ATOM 1275 N N . VAL A 1 156 ? -12.798 5.050 15.590 1.00 98.75 156 VAL A N 1
ATOM 1276 C CA . VAL A 1 156 ? -13.600 4.061 16.325 1.00 98.75 156 VAL A CA 1
ATOM 1277 C C . VAL A 1 156 ? -14.890 4.692 16.836 1.00 98.75 156 VAL A C 1
ATOM 1279 O O . VAL A 1 156 ? -15.962 4.135 16.608 1.00 98.75 156 VAL A O 1
ATOM 1282 N N . GLU A 1 157 ? -14.802 5.871 17.449 1.00 98.38 157 GLU A N 1
ATOM 1283 C CA . GLU A 1 157 ? -15.962 6.621 17.929 1.00 98.38 157 GLU A CA 1
ATOM 1284 C C . GLU A 1 157 ? -16.913 6.986 16.786 1.00 98.38 157 GLU A C 1
ATOM 1286 O O . GLU A 1 157 ? -18.110 6.698 16.848 1.00 98.38 157 GLU A O 1
ATOM 1291 N N . ARG A 1 158 ? -16.372 7.555 15.702 1.00 98.12 158 ARG A N 1
ATOM 1292 C CA . ARG A 1 158 ? -17.157 8.034 14.560 1.00 98.12 158 ARG A CA 1
ATOM 1293 C C . ARG A 1 158 ? -17.981 6.935 13.896 1.00 98.12 158 ARG A C 1
ATOM 1295 O O . ARG A 1 158 ? -19.124 7.189 13.526 1.00 98.12 158 ARG A O 1
ATOM 1302 N N . ILE A 1 159 ? -17.415 5.741 13.712 1.00 98.19 159 ILE A N 1
ATOM 1303 C CA . ILE A 1 159 ? -18.114 4.633 13.034 1.00 98.19 159 ILE A CA 1
ATOM 1304 C C . ILE A 1 159 ? -18.714 3.613 14.007 1.00 98.19 159 ILE A C 1
ATOM 1306 O O . ILE A 1 159 ? -19.306 2.631 13.563 1.00 98.19 159 ILE A O 1
ATOM 1310 N N . LYS A 1 160 ? -18.563 3.831 15.322 1.00 98.25 160 LYS A N 1
ATOM 1311 C CA . LYS A 1 160 ? -18.952 2.892 16.387 1.00 98.25 160 LYS A CA 1
ATOM 1312 C C . LYS A 1 160 ? -18.347 1.500 16.169 1.00 98.25 160 LYS A C 1
ATOM 1314 O O . LYS A 1 160 ? -19.045 0.486 16.210 1.00 98.25 160 LYS A O 1
ATOM 1319 N N . ALA A 1 161 ? -17.045 1.468 15.890 1.00 98.56 161 ALA A N 1
ATOM 1320 C CA . ALA A 1 161 ? -16.339 0.244 15.538 1.00 98.56 161 ALA A CA 1
ATOM 1321 C C . ALA A 1 161 ? -16.333 -0.762 16.697 1.00 98.56 161 ALA A C 1
ATOM 1323 O O . ALA A 1 161 ? -15.923 -0.457 17.818 1.00 98.56 161 ALA A O 1
ATOM 1324 N N . SER A 1 162 ? -16.733 -1.994 16.400 1.00 98.38 162 SER A N 1
ATOM 1325 C CA . SER A 1 162 ? -16.657 -3.123 17.329 1.00 98.38 162 SER A CA 1
ATOM 1326 C C . SER A 1 162 ? -15.241 -3.688 17.427 1.00 98.38 162 SER A C 1
ATOM 1328 O O . SER A 1 162 ? -14.894 -4.296 18.440 1.00 98.38 162 SER A O 1
ATOM 1330 N N . ALA A 1 163 ? -14.404 -3.463 16.406 1.00 98.75 163 ALA A N 1
ATOM 1331 C CA . ALA A 1 163 ? -13.012 -3.891 16.421 1.00 98.75 163 ALA A CA 1
ATOM 1332 C C . ALA A 1 163 ? -12.046 -2.960 15.673 1.00 98.75 163 ALA A C 1
ATOM 1334 O O . ALA A 1 163 ? -12.438 -2.177 14.808 1.00 98.75 163 ALA A O 1
ATOM 1335 N N . VAL A 1 164 ? -10.762 -3.101 15.993 1.00 98.88 164 VAL A N 1
ATOM 1336 C CA . VAL A 1 164 ? -9.614 -2.568 15.261 1.00 98.88 164 VAL A CA 1
ATOM 1337 C C . VAL A 1 164 ? -8.723 -3.741 14.864 1.00 98.88 164 VAL A C 1
ATOM 1339 O O . VAL A 1 164 ? -8.249 -4.487 15.723 1.00 98.88 164 VAL A O 1
ATOM 1342 N N . TYR A 1 165 ? -8.491 -3.891 13.564 1.00 98.88 165 TYR A N 1
ATOM 1343 C CA . TYR A 1 165 ? -7.521 -4.821 13.002 1.00 98.88 165 TYR A CA 1
ATOM 1344 C C . TYR A 1 165 ? -6.212 -4.092 12.701 1.00 98.88 165 TYR A C 1
ATOM 1346 O O . TYR A 1 165 ? -6.211 -3.110 11.958 1.00 98.88 165 TYR A O 1
ATOM 1354 N N . VAL A 1 166 ? -5.108 -4.590 13.250 1.00 98.88 166 VAL A N 1
ATOM 1355 C CA . VAL A 1 166 ? -3.772 -4.011 13.110 1.00 98.88 166 VAL A CA 1
ATOM 1356 C C . VAL A 1 166 ? -2.916 -4.881 12.195 1.00 98.88 166 VAL A C 1
ATOM 1358 O O . VAL A 1 166 ? -2.582 -6.017 12.539 1.00 98.88 166 VAL A O 1
ATOM 1361 N N . ALA A 1 167 ? -2.513 -4.319 11.059 1.00 98.88 167 ALA A N 1
ATOM 1362 C CA . ALA A 1 167 ? -1.422 -4.834 10.242 1.00 98.88 167 ALA A CA 1
ATOM 1363 C C . ALA A 1 167 ? -0.164 -4.009 10.524 1.00 98.88 167 ALA A C 1
ATOM 1365 O O . ALA A 1 167 ? -0.232 -2.777 10.546 1.00 98.88 167 ALA A O 1
ATOM 1366 N N . THR A 1 168 ? 0.968 -4.671 10.735 1.00 98.62 168 THR A N 1
ATOM 1367 C CA . THR A 1 168 ? 2.243 -4.002 11.003 1.00 98.62 168 THR A CA 1
ATOM 1368 C C . THR A 1 168 ? 3.399 -4.773 10.389 1.00 98.62 168 THR A C 1
ATOM 1370 O O . THR A 1 168 ? 3.314 -5.987 10.215 1.00 98.62 168 THR A O 1
ATOM 1373 N N . ASP A 1 169 ? 4.473 -4.067 10.065 1.00 97.88 169 ASP A N 1
ATOM 1374 C CA . ASP A 1 169 ? 5.759 -4.651 9.696 1.00 97.88 169 ASP A CA 1
ATOM 1375 C C . ASP A 1 169 ? 6.664 -4.938 10.899 1.00 97.88 169 ASP A C 1
ATOM 1377 O O . ASP A 1 169 ? 7.681 -5.612 10.740 1.00 97.88 169 ASP A O 1
ATOM 1381 N N . ASN A 1 170 ? 6.324 -4.415 12.080 1.00 97.62 170 ASN A N 1
ATOM 1382 C CA . ASN A 1 170 ? 7.147 -4.547 13.274 1.00 97.62 170 ASN A CA 1
ATOM 1383 C C . ASN A 1 170 ? 6.305 -4.601 14.561 1.00 97.62 170 ASN A C 1
ATOM 1385 O O . ASN A 1 170 ? 5.977 -5.690 15.029 1.00 97.62 170 ASN A O 1
ATOM 1389 N N . GLU A 1 171 ? 5.929 -3.457 15.147 1.00 97.50 171 GLU A N 1
ATOM 1390 C CA . GLU A 1 171 ? 5.271 -3.416 16.464 1.00 97.50 171 GLU A CA 1
ATOM 1391 C C . GLU A 1 171 ? 3.763 -3.090 16.331 1.00 97.50 171 GLU A C 1
ATOM 1393 O O . GLU A 1 171 ? 3.405 -2.104 15.678 1.00 97.50 171 GLU A O 1
ATOM 1398 N N . PRO A 1 172 ? 2.848 -3.922 16.876 1.00 98.00 172 PRO A N 1
ATOM 1399 C CA . PRO A 1 172 ? 1.400 -3.781 16.668 1.00 98.00 172 PRO A CA 1
ATOM 1400 C C . PRO A 1 172 ? 0.674 -2.848 17.659 1.00 98.00 172 PRO A C 1
ATOM 1402 O O . PRO A 1 172 ? -0.540 -2.680 17.560 1.00 98.00 172 PRO A O 1
ATOM 1405 N N . MET A 1 173 ? 1.359 -2.274 18.645 1.00 98.06 173 MET A N 1
ATOM 1406 C CA . MET A 1 173 ? 0.848 -1.315 19.632 1.00 98.06 173 MET A CA 1
ATOM 1407 C C . MET A 1 173 ? -0.370 -1.805 20.427 1.00 98.06 173 MET A C 1
ATOM 1409 O O . MET A 1 173 ? -1.198 -1.011 20.885 1.00 98.06 173 MET A O 1
ATOM 1413 N N . LEU A 1 174 ? -0.510 -3.124 20.607 1.00 98.44 174 LEU A N 1
ATOM 1414 C CA . LEU A 1 174 ? -1.735 -3.722 21.149 1.00 98.44 174 LEU A CA 1
ATOM 1415 C C . LEU A 1 174 ? -2.082 -3.198 22.544 1.00 98.44 174 LEU A C 1
ATOM 1417 O O . LEU A 1 174 ? -3.252 -2.943 22.818 1.00 98.44 174 LEU A O 1
ATOM 1421 N N . SER A 1 175 ? -1.092 -3.045 23.424 1.00 98.31 175 SER A N 1
ATOM 1422 C CA . SER A 1 175 ? -1.311 -2.575 24.798 1.00 98.31 175 SER A CA 1
ATOM 1423 C C . SER A 1 175 ? -1.852 -1.145 24.829 1.00 98.31 175 SER A C 1
ATOM 1425 O O . SER A 1 175 ? -2.840 -0.872 25.509 1.00 98.31 175 SER A O 1
ATOM 1427 N N . ASP A 1 176 ? -1.256 -0.251 24.042 1.00 98.62 176 ASP A N 1
ATOM 1428 C CA . ASP A 1 176 ? -1.638 1.161 23.997 1.00 98.62 176 ASP A CA 1
ATOM 1429 C C . ASP A 1 176 ? -2.996 1.373 23.332 1.00 98.62 176 ASP A C 1
ATOM 1431 O O . ASP A 1 176 ? -3.811 2.167 23.807 1.00 98.62 176 ASP A O 1
ATOM 1435 N N . LEU A 1 177 ? -3.269 0.627 22.259 1.00 98.69 177 LEU A N 1
ATOM 1436 C CA . LEU A 1 177 ? -4.558 0.648 21.576 1.00 98.69 177 LEU A CA 1
ATOM 1437 C C . LEU A 1 177 ? -5.670 0.120 22.489 1.00 98.69 177 LEU A C 1
ATOM 1439 O O . LEU A 1 177 ? -6.716 0.753 22.600 1.00 98.69 177 LEU A O 1
ATOM 1443 N N . LYS A 1 178 ? -5.443 -0.996 23.195 1.00 98.56 178 LYS A N 1
ATOM 1444 C CA . LYS A 1 178 ? -6.420 -1.549 24.151 1.00 98.56 178 LYS A CA 1
ATOM 1445 C C . LYS A 1 178 ? -6.707 -0.583 25.296 1.00 98.56 178 LYS A C 1
ATOM 1447 O O . LYS A 1 178 ? -7.868 -0.410 25.651 1.00 98.56 178 LYS A O 1
ATOM 1452 N N . ALA A 1 179 ? -5.676 0.057 25.848 1.00 98.44 179 ALA A N 1
ATOM 1453 C CA . ALA A 1 179 ? -5.847 1.054 26.902 1.00 98.44 179 ALA A CA 1
ATOM 1454 C C . ALA A 1 179 ? -6.641 2.273 26.403 1.00 98.44 179 ALA A C 1
ATOM 1456 O O . ALA A 1 179 ? -7.580 2.712 27.062 1.00 98.44 179 ALA A O 1
ATOM 1457 N N . THR A 1 180 ? -6.311 2.772 25.209 1.00 98.31 180 THR A N 1
ATOM 1458 C CA . THR A 1 180 ? -6.957 3.943 24.592 1.00 98.31 180 THR A CA 1
ATOM 1459 C C . THR A 1 180 ? -8.425 3.692 24.235 1.00 98.31 180 THR A C 1
ATOM 1461 O O . THR A 1 180 ? -9.239 4.611 24.286 1.00 98.31 180 THR A O 1
ATOM 1464 N N . LEU A 1 181 ? -8.774 2.455 23.872 1.00 98.38 181 LEU A N 1
ATOM 1465 C CA . LEU A 1 181 ? -10.104 2.082 23.380 1.00 98.38 181 LEU A CA 1
ATOM 1466 C C . LEU A 1 181 ? -10.981 1.381 24.432 1.00 98.38 181 LEU A C 1
ATOM 1468 O O . LEU A 1 181 ? -12.074 0.913 24.105 1.00 98.38 181 LEU A O 1
ATOM 1472 N N . LEU A 1 182 ? -10.530 1.319 25.690 1.00 96.19 182 LEU A N 1
ATOM 1473 C CA . LEU A 1 182 ? -11.200 0.579 26.763 1.00 96.19 182 LEU A CA 1
ATOM 1474 C C . LEU A 1 182 ? -12.655 1.031 26.977 1.00 96.19 182 LEU A C 1
ATOM 1476 O O . LEU A 1 182 ? -13.547 0.197 27.132 1.00 96.19 182 LEU A O 1
ATOM 1480 N N . GLU A 1 183 ? -12.910 2.341 26.928 1.00 96.38 183 GLU A N 1
ATOM 1481 C CA . GLU A 1 183 ? -14.248 2.923 27.124 1.00 96.38 183 GLU A CA 1
ATOM 1482 C C . GLU A 1 183 ? -15.237 2.582 25.995 1.00 96.38 183 GLU A C 1
ATOM 1484 O O . GLU A 1 183 ? -16.445 2.515 26.225 1.00 96.38 183 GLU A O 1
ATOM 1489 N N . TYR A 1 184 ? -14.730 2.283 24.795 1.00 96.88 184 TYR A N 1
ATOM 1490 C CA . TYR A 1 184 ? -15.535 1.962 23.614 1.00 96.88 184 TYR A CA 1
ATOM 1491 C C . TYR A 1 184 ? -15.883 0.473 23.512 1.00 96.88 184 TYR A C 1
ATOM 1493 O O . TYR A 1 184 ? -16.669 0.087 22.646 1.00 96.88 184 TYR A O 1
ATOM 1501 N N . LYS A 1 185 ? -15.319 -0.376 24.389 1.00 94.81 185 LYS A N 1
ATOM 1502 C CA . LYS A 1 185 ? -15.464 -1.846 24.346 1.00 94.81 185 LYS A CA 1
ATOM 1503 C C . LYS A 1 185 ? -15.066 -2.441 22.984 1.00 94.81 185 LYS A C 1
ATOM 1505 O O . LYS A 1 185 ? -15.595 -3.468 22.564 1.00 94.81 185 LYS A O 1
ATOM 1510 N N . THR A 1 186 ? -14.135 -1.788 22.293 1.00 97.56 186 THR A N 1
ATOM 1511 C CA . THR A 1 186 ? -13.647 -2.186 20.971 1.00 97.56 186 THR A CA 1
ATOM 1512 C C . THR A 1 186 ? -12.557 -3.249 21.100 1.00 97.56 186 THR A C 1
ATOM 1514 O O . THR A 1 186 ? -11.596 -3.090 21.853 1.00 97.56 186 THR A O 1
ATOM 1517 N N . HIS A 1 187 ? -12.675 -4.337 20.340 1.00 97.88 187 HIS A N 1
ATOM 1518 C CA . HIS A 1 187 ? -11.670 -5.399 20.299 1.00 97.88 187 HIS A CA 1
ATOM 1519 C C . HIS A 1 187 ? -10.460 -4.974 19.460 1.00 97.88 187 HIS A C 1
ATOM 1521 O O . HIS A 1 187 ? -10.626 -4.551 18.324 1.00 97.88 187 HIS A O 1
ATOM 1527 N N . VAL A 1 188 ? -9.238 -5.130 19.972 1.00 98.62 188 VAL A N 1
ATOM 1528 C CA . VAL A 1 188 ? -8.008 -4.837 19.211 1.00 98.62 188 VAL A CA 1
ATOM 1529 C C . VAL A 1 188 ? -7.286 -6.137 18.881 1.00 98.62 188 VAL A C 1
ATOM 1531 O O . VAL A 1 188 ? -6.954 -6.907 19.787 1.00 98.62 188 VAL A O 1
ATOM 1534 N N . VAL A 1 189 ? -7.040 -6.368 17.592 1.00 98.12 189 VAL A N 1
ATOM 1535 C CA . VAL A 1 189 ? -6.534 -7.634 17.050 1.00 98.12 189 VAL A CA 1
ATOM 1536 C C . VAL A 1 189 ? -5.348 -7.388 16.122 1.00 98.12 189 VAL A C 1
ATOM 1538 O O . VAL A 1 189 ? -5.397 -6.509 15.270 1.00 98.12 189 VAL A O 1
ATOM 1541 N N . HIS A 1 190 ? -4.324 -8.231 16.234 1.00 98.25 190 HIS A N 1
ATOM 1542 C CA . HIS A 1 190 ? -3.242 -8.373 15.261 1.00 98.25 190 HIS A CA 1
ATOM 1543 C C . HIS A 1 190 ? -3.057 -9.867 14.972 1.00 98.25 190 HIS A C 1
ATOM 1545 O O . HIS A 1 190 ? -2.868 -10.641 15.910 1.00 98.25 190 HIS A O 1
ATOM 1551 N N . ALA A 1 191 ? -3.168 -10.279 13.705 1.00 96.69 191 ALA A N 1
ATOM 1552 C CA . ALA A 1 191 ? -3.145 -11.697 13.330 1.00 96.69 191 ALA A CA 1
ATOM 1553 C C . ALA A 1 191 ? -1.767 -12.211 12.882 1.00 96.69 191 ALA A C 1
ATOM 1555 O O . ALA A 1 191 ? -1.570 -13.423 12.871 1.00 96.69 191 ALA A O 1
ATOM 1556 N N . ASN A 1 192 ? -0.849 -11.313 12.501 1.00 96.50 192 ASN A N 1
ATOM 1557 C CA . ASN A 1 192 ? 0.466 -11.621 11.923 1.00 96.50 192 ASN A CA 1
ATOM 1558 C C . ASN A 1 192 ? 0.455 -12.805 10.928 1.00 96.50 192 ASN A C 1
ATOM 1560 O O . ASN A 1 192 ? 1.097 -13.834 11.170 1.00 96.50 192 ASN A O 1
ATOM 1564 N N . PRO A 1 193 ? -0.347 -12.734 9.850 1.00 97.19 193 PRO A N 1
ATOM 1565 C CA . PRO A 1 193 ? -0.469 -13.850 8.930 1.00 97.19 193 PRO A CA 1
ATOM 1566 C C . PRO A 1 193 ? 0.871 -14.140 8.229 1.00 97.19 193 PRO A C 1
ATOM 1568 O O . PRO A 1 193 ? 1.607 -13.213 7.901 1.00 97.19 193 PRO A O 1
ATOM 1571 N N . PRO A 1 194 ? 1.168 -15.409 7.890 1.00 95.38 194 PRO A N 1
ATOM 1572 C CA . PRO A 1 194 ? 2.425 -15.768 7.225 1.00 95.38 194 PRO A CA 1
ATOM 1573 C C . PRO A 1 194 ? 2.565 -15.153 5.825 1.00 95.38 194 PRO A C 1
ATOM 1575 O O . PRO A 1 194 ? 3.670 -15.040 5.304 1.00 95.38 194 PRO A O 1
ATOM 1578 N N . LEU A 1 195 ? 1.441 -14.784 5.202 1.00 97.69 195 LEU A N 1
ATOM 1579 C CA . LEU A 1 195 ? 1.402 -14.098 3.918 1.00 97.69 195 LEU A CA 1
ATOM 1580 C C . LEU A 1 195 ? 0.861 -12.678 4.121 1.00 97.69 195 LEU A C 1
ATOM 1582 O O . LEU A 1 195 ? -0.303 -12.536 4.511 1.00 97.69 195 LEU A O 1
ATOM 1586 N N . PRO A 1 196 ? 1.624 -11.624 3.785 1.00 98.00 196 PRO A N 1
ATOM 1587 C CA . PRO A 1 196 ? 1.192 -10.239 3.985 1.00 98.00 196 PRO A CA 1
ATOM 1588 C C . PRO A 1 196 ? -0.002 -9.852 3.092 1.00 98.00 196 PRO A C 1
ATOM 1590 O O . PRO A 1 196 ? -0.733 -8.907 3.373 1.00 98.00 196 PRO A O 1
ATOM 1593 N N . GLN A 1 197 ? -0.275 -10.614 2.030 1.00 98.62 197 GLN A N 1
ATOM 1594 C CA . GLN A 1 197 ? -1.484 -10.471 1.214 1.00 98.62 197 GLN A CA 1
ATOM 1595 C C . GLN A 1 197 ? -2.762 -10.681 2.032 1.00 98.62 197 GLN A C 1
ATOM 1597 O O . GLN A 1 197 ? -3.798 -10.104 1.713 1.00 98.62 197 GLN A O 1
ATOM 1602 N N . ILE A 1 198 ? -2.706 -11.490 3.090 1.00 98.69 198 ILE A N 1
ATOM 1603 C CA . ILE A 1 198 ? -3.849 -11.698 3.977 1.00 98.69 198 ILE A CA 1
ATOM 1604 C C . ILE A 1 198 ? -4.167 -10.398 4.727 1.00 98.69 198 ILE A C 1
ATOM 1606 O O . ILE A 1 198 ? -5.336 -10.016 4.777 1.00 98.69 198 ILE A O 1
ATOM 1610 N N . ASP A 1 199 ? -3.152 -9.672 5.209 1.00 98.81 199 ASP A N 1
ATOM 1611 C CA . ASP A 1 199 ? -3.338 -8.337 5.790 1.00 98.81 199 ASP A CA 1
ATOM 1612 C C . ASP A 1 199 ? -3.928 -7.361 4.773 1.00 98.81 199 ASP A C 1
ATOM 1614 O O . ASP A 1 199 ? -4.905 -6.683 5.086 1.00 98.81 199 ASP A O 1
ATOM 1618 N N . LEU A 1 200 ? -3.409 -7.329 3.537 1.00 98.88 200 LEU A N 1
ATOM 1619 C CA . LEU A 1 200 ? -3.958 -6.475 2.473 1.00 98.88 200 LEU A CA 1
ATOM 1620 C C . LEU A 1 200 ? -5.462 -6.704 2.278 1.00 98.88 200 LEU A C 1
ATOM 1622 O O . LEU A 1 200 ? -6.227 -5.741 2.226 1.00 98.88 200 LEU A O 1
ATOM 1626 N N . ILE A 1 201 ? -5.894 -7.969 2.231 1.00 98.81 201 ILE A N 1
ATOM 1627 C CA . ILE A 1 201 ? -7.307 -8.329 2.069 1.00 98.81 201 ILE A CA 1
ATOM 1628 C C . ILE A 1 201 ? -8.137 -7.874 3.273 1.00 98.81 201 ILE A C 1
ATOM 1630 O O . ILE A 1 201 ? -9.231 -7.339 3.090 1.00 98.81 201 ILE A O 1
ATOM 1634 N N . ILE A 1 202 ? -7.664 -8.108 4.500 1.00 98.88 202 ILE A N 1
ATOM 1635 C CA . ILE A 1 202 ? -8.415 -7.751 5.712 1.00 98.88 202 ILE A CA 1
ATOM 1636 C C . ILE A 1 202 ? -8.540 -6.228 5.829 1.00 98.88 202 ILE A C 1
ATOM 1638 O O . ILE A 1 202 ? -9.641 -5.722 6.051 1.00 98.88 202 ILE A O 1
ATOM 1642 N N . LEU A 1 203 ? -7.455 -5.488 5.591 1.00 98.94 203 LEU A N 1
ATOM 1643 C CA . LEU A 1 203 ? -7.465 -4.026 5.567 1.00 98.94 203 LEU A CA 1
ATOM 1644 C C . LEU A 1 203 ? -8.411 -3.489 4.487 1.00 98.94 203 LEU A C 1
ATOM 1646 O O . LEU A 1 203 ? -9.219 -2.601 4.763 1.00 98.94 203 LEU A O 1
ATOM 1650 N N . ALA A 1 204 ? -8.373 -4.052 3.275 1.00 98.75 204 ALA A N 1
ATOM 1651 C CA . ALA A 1 204 ? -9.264 -3.652 2.188 1.00 98.75 204 ALA A CA 1
ATOM 1652 C C . ALA A 1 204 ? -10.744 -3.905 2.514 1.00 98.75 204 ALA A C 1
ATOM 1654 O O . ALA A 1 204 ? -11.596 -3.144 2.060 1.00 98.75 204 ALA A O 1
ATOM 1655 N N . LYS A 1 205 ? -11.046 -4.910 3.347 1.00 98.50 205 LYS A N 1
ATOM 1656 C CA . LYS A 1 205 ? -12.400 -5.263 3.809 1.00 98.50 205 LYS A CA 1
ATOM 1657 C C . LYS A 1 205 ? -12.909 -4.479 5.015 1.00 98.50 205 LYS A C 1
ATOM 1659 O O . LYS A 1 205 ? -14.074 -4.647 5.357 1.00 98.50 205 LYS A O 1
ATOM 1664 N N . SER A 1 206 ? -12.075 -3.656 5.645 1.00 98.75 206 SER A N 1
ATOM 1665 C CA . SER A 1 206 ? -12.488 -2.843 6.793 1.00 98.75 206 SER A CA 1
ATOM 1666 C C . SER A 1 206 ? -13.591 -1.846 6.445 1.00 98.75 206 SER A C 1
ATOM 1668 O O . SER A 1 206 ? -13.661 -1.328 5.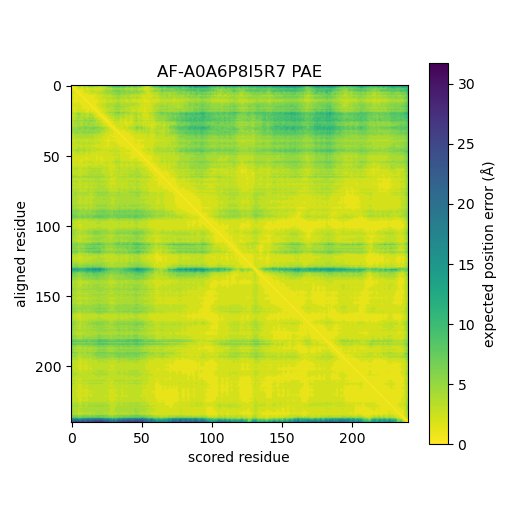327 1.00 98.75 206 SER A O 1
ATOM 1670 N N . ASP A 1 207 ? -14.433 -1.514 7.414 1.00 98.75 207 ASP A N 1
ATOM 1671 C CA . ASP A 1 207 ? -15.449 -0.473 7.255 1.00 98.75 207 ASP A CA 1
ATOM 1672 C C . ASP A 1 207 ? -14.798 0.909 7.141 1.00 98.75 207 ASP A C 1
ATOM 1674 O O . ASP A 1 207 ? -15.275 1.777 6.413 1.00 98.75 207 ASP A O 1
ATOM 1678 N N . PHE A 1 208 ? -13.645 1.094 7.786 1.00 98.81 208 PHE A N 1
ATOM 1679 C CA . PHE A 1 208 ? -12.800 2.266 7.606 1.00 98.81 208 PHE A CA 1
ATOM 1680 C C . PHE A 1 208 ? -11.321 1.888 7.680 1.00 98.81 208 PHE A C 1
ATOM 1682 O O . PHE A 1 208 ? -10.911 1.177 8.595 1.00 98.81 208 PHE A O 1
ATOM 1689 N N . PHE A 1 209 ? -10.516 2.402 6.751 1.00 98.88 209 PHE A N 1
ATOM 1690 C CA . PHE A 1 209 ? -9.082 2.126 6.698 1.00 98.88 209 PHE A CA 1
ATOM 1691 C C . PHE A 1 209 ? -8.263 3.368 7.052 1.00 98.88 209 PHE A C 1
ATOM 1693 O O . PHE A 1 209 ? -8.532 4.449 6.530 1.00 98.88 209 PHE A O 1
ATOM 1700 N N . ILE A 1 210 ? -7.239 3.209 7.889 1.00 98.88 210 ILE A N 1
ATOM 1701 C CA . ILE A 1 210 ? -6.226 4.237 8.135 1.00 98.88 210 ILE A CA 1
ATOM 1702 C C . ILE A 1 210 ? -4.854 3.677 7.762 1.00 98.88 210 ILE A C 1
ATOM 1704 O O . ILE A 1 210 ? -4.415 2.656 8.296 1.00 98.88 210 ILE A O 1
ATOM 1708 N N . GLY A 1 211 ? -4.184 4.331 6.818 1.00 98.75 211 GLY A N 1
ATOM 1709 C CA . GLY A 1 211 ? -2.921 3.861 6.262 1.00 98.75 211 GLY A CA 1
ATOM 1710 C C . GLY A 1 211 ? -1.758 4.832 6.425 1.00 98.75 211 GLY A C 1
ATOM 1711 O O . GLY A 1 211 ? -1.915 5.992 6.800 1.00 98.75 211 GLY A O 1
ATOM 1712 N N . ASN A 1 212 ? -0.568 4.360 6.062 1.00 98.75 212 ASN A N 1
ATOM 1713 C CA . ASN A 1 212 ? 0.626 5.188 5.952 1.00 98.75 212 ASN A CA 1
ATOM 1714 C C . ASN A 1 212 ? 0.734 5.760 4.530 1.00 98.75 212 ASN A C 1
ATOM 1716 O O . ASN A 1 212 ? 0.814 5.002 3.564 1.00 98.75 212 ASN A O 1
ATOM 1720 N N . CYS A 1 213 ? 0.756 7.087 4.391 1.00 98.00 213 CYS A N 1
ATOM 1721 C CA . CYS A 1 213 ? 0.735 7.736 3.077 1.00 98.00 213 CYS A CA 1
ATOM 1722 C C . CYS A 1 213 ? 1.960 7.408 2.206 1.00 98.00 213 CYS A C 1
ATOM 1724 O O . CYS A 1 213 ? 1.857 7.355 0.983 1.00 98.00 213 CYS A O 1
ATOM 1726 N N . VAL A 1 214 ? 3.122 7.158 2.802 1.00 98.38 214 VAL A N 1
ATOM 1727 C CA . VAL A 1 214 ? 4.370 6.916 2.063 1.00 98.38 214 VAL A CA 1
ATOM 1728 C C . VAL A 1 214 ? 4.508 5.441 1.656 1.00 98.38 214 VAL A C 1
ATOM 1730 O O . VAL A 1 214 ? 5.189 5.119 0.682 1.00 98.38 214 VAL A O 1
ATOM 1733 N N . SER A 1 215 ? 3.808 4.530 2.336 1.00 98.69 215 SER A N 1
ATOM 1734 C CA . SER A 1 215 ? 3.899 3.090 2.089 1.00 98.69 215 SER A CA 1
ATOM 1735 C C . SER A 1 215 ? 3.158 2.636 0.823 1.00 98.69 215 SER A C 1
ATOM 1737 O O . SER A 1 215 ? 1.947 2.828 0.668 1.00 98.69 215 SER A O 1
ATOM 1739 N N . SER A 1 216 ? 3.867 1.925 -0.060 1.00 98.69 216 SER A N 1
ATOM 1740 C CA . SER A 1 216 ? 3.273 1.262 -1.231 1.00 98.69 216 SER A CA 1
ATOM 1741 C C . SER A 1 216 ? 2.390 0.060 -0.861 1.00 98.69 216 SER A C 1
ATOM 1743 O O . SER A 1 216 ? 1.468 -0.265 -1.613 1.00 98.69 216 SER A O 1
ATOM 1745 N N . PHE A 1 217 ? 2.597 -0.542 0.317 1.00 98.81 217 PHE A N 1
ATOM 1746 C CA . PHE A 1 217 ? 1.710 -1.561 0.889 1.00 98.81 217 PHE A CA 1
ATOM 1747 C C . PHE A 1 217 ? 0.333 -0.964 1.210 1.00 98.81 217 PHE A C 1
ATOM 1749 O O . PHE A 1 217 ? -0.692 -1.466 0.751 1.00 98.81 217 PHE A O 1
ATOM 1756 N N . THR A 1 218 ? 0.305 0.197 1.881 1.00 98.88 218 THR A N 1
ATOM 1757 C CA . THR A 1 218 ? -0.925 0.991 2.047 1.00 98.88 218 THR A CA 1
ATOM 1758 C C . THR A 1 218 ? -1.526 1.389 0.702 1.00 98.88 218 THR A C 1
ATOM 1760 O O . THR A 1 218 ? -2.742 1.303 0.544 1.00 98.88 218 THR A O 1
ATOM 1763 N N . ALA A 1 219 ? -0.706 1.779 -0.279 1.00 98.81 219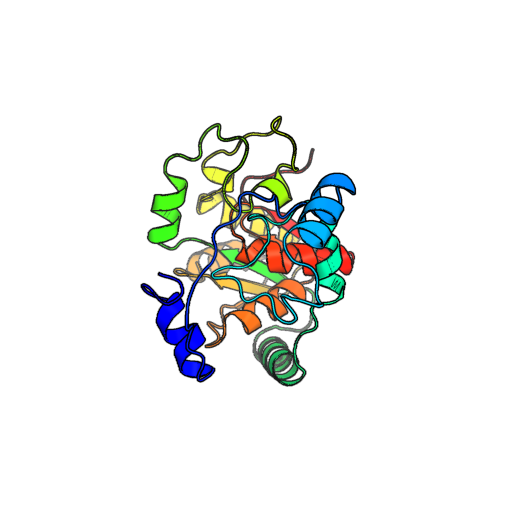 ALA A N 1
ATOM 1764 C CA . ALA A 1 219 ? -1.206 2.191 -1.591 1.00 98.81 219 ALA A CA 1
ATOM 1765 C C . ALA A 1 219 ? -1.974 1.082 -2.314 1.00 98.81 219 ALA A C 1
ATOM 1767 O O . ALA A 1 219 ? -2.924 1.371 -3.042 1.00 98.81 219 ALA A O 1
ATOM 1768 N N . HIS A 1 220 ? -1.603 -0.180 -2.096 1.00 98.81 220 HIS A N 1
ATOM 1769 C CA . HIS A 1 220 ? -2.360 -1.320 -2.602 1.00 98.81 220 HIS A CA 1
ATOM 1770 C C . HIS A 1 220 ? -3.782 -1.348 -2.024 1.00 98.81 220 HIS A C 1
ATOM 1772 O O . HIS A 1 220 ? -4.753 -1.379 -2.781 1.00 98.81 220 HIS A O 1
ATOM 1778 N N . VAL A 1 221 ? -3.902 -1.253 -0.696 1.00 98.88 221 VAL A N 1
ATOM 1779 C CA . VAL A 1 221 ? -5.195 -1.211 0.004 1.00 98.88 221 VAL A CA 1
ATOM 1780 C C . VAL A 1 221 ? -6.009 0.004 -0.434 1.00 98.88 221 VAL A C 1
ATOM 1782 O O . VAL A 1 221 ? -7.180 -0.135 -0.778 1.00 98.88 221 VAL A O 1
ATOM 1785 N N . LYS A 1 222 ? -5.394 1.192 -0.478 1.00 98.81 222 LYS A N 1
ATOM 1786 C CA . LYS A 1 222 ? -6.064 2.436 -0.875 1.00 98.81 222 LYS A CA 1
ATOM 1787 C C . LYS A 1 222 ? -6.670 2.326 -2.271 1.00 98.81 222 LYS A C 1
ATOM 1789 O O . LYS A 1 222 ? -7.833 2.665 -2.441 1.00 98.81 222 LYS A O 1
ATOM 1794 N N . ARG A 1 223 ? -5.922 1.820 -3.259 1.00 98.75 223 ARG A N 1
ATOM 1795 C CA . ARG A 1 223 ? -6.447 1.651 -4.624 1.00 98.75 223 ARG A CA 1
ATOM 1796 C C . ARG A 1 223 ? -7.585 0.634 -4.688 1.00 98.75 223 ARG A C 1
ATOM 1798 O O . ARG A 1 223 ? -8.545 0.866 -5.414 1.00 98.75 223 ARG A O 1
ATOM 1805 N N . GLU A 1 224 ? -7.498 -0.474 -3.947 1.00 98.81 224 GLU A N 1
ATOM 1806 C CA . GLU A 1 224 ? -8.588 -1.457 -3.907 1.00 98.81 224 GLU A CA 1
ATOM 1807 C C . GLU A 1 224 ? -9.849 -0.831 -3.306 1.00 98.81 224 GLU A C 1
ATOM 1809 O O . GLU A 1 224 ? -10.939 -0.979 -3.856 1.00 98.81 224 GLU A O 1
ATOM 1814 N N . ARG A 1 225 ? -9.704 -0.075 -2.218 1.00 98.75 225 ARG A N 1
ATOM 1815 C CA . ARG A 1 225 ? -10.813 0.625 -1.567 1.00 98.75 225 ARG A CA 1
ATOM 1816 C C . ARG A 1 225 ? -11.418 1.710 -2.450 1.00 98.75 225 ARG A C 1
ATOM 1818 O O . ARG A 1 225 ? -12.638 1.751 -2.560 1.00 98.75 225 ARG A O 1
ATOM 1825 N N . ASP A 1 226 ? -10.597 2.504 -3.136 1.00 98.56 226 ASP A N 1
ATOM 1826 C CA . ASP A 1 226 ? -11.050 3.566 -4.046 1.00 98.56 226 ASP A CA 1
ATOM 1827 C C . ASP A 1 226 ? -11.930 3.012 -5.171 1.00 98.56 226 ASP A C 1
ATOM 1829 O O . ASP A 1 226 ? -13.015 3.527 -5.426 1.00 98.56 226 ASP A O 1
ATOM 1833 N N . VAL A 1 227 ? -11.511 1.905 -5.793 1.00 98.19 227 VAL A N 1
ATOM 1834 C CA . VAL A 1 227 ? -12.296 1.224 -6.837 1.00 98.19 227 VAL A CA 1
ATOM 1835 C C . VAL A 1 227 ? -13.649 0.725 -6.316 1.00 98.19 227 VAL A C 1
ATOM 1837 O O . VAL A 1 227 ? -14.605 0.640 -7.084 1.00 98.19 227 VAL A O 1
ATOM 1840 N N . ASN A 1 228 ? -13.737 0.385 -5.029 1.00 98.06 228 ASN A N 1
ATOM 1841 C CA . ASN A 1 228 ? -14.959 -0.105 -4.392 1.00 98.06 228 ASN A CA 1
ATOM 1842 C C . ASN A 1 228 ? -15.729 0.991 -3.630 1.00 98.06 228 ASN A C 1
ATOM 1844 O O . ASN A 1 228 ? -16.695 0.674 -2.938 1.00 98.06 228 ASN A O 1
ATOM 1848 N N . GLY A 1 229 ? -15.316 2.261 -3.723 1.00 98.06 229 GLY A N 1
ATOM 1849 C CA . GLY A 1 229 ? -15.962 3.375 -3.019 1.00 98.06 229 GLY A CA 1
ATOM 1850 C C . GLY A 1 229 ? -15.882 3.291 -1.489 1.00 98.06 229 GLY A C 1
ATOM 1851 O O . GLY A 1 229 ? -16.763 3.806 -0.803 1.00 98.06 229 GLY A O 1
ATOM 1852 N N . LEU A 1 230 ? -14.864 2.619 -0.939 1.00 98.44 230 LEU A N 1
ATOM 1853 C CA . LEU A 1 230 ? -14.708 2.416 0.503 1.00 98.44 230 LEU A CA 1
ATOM 1854 C C . LEU A 1 230 ? -13.843 3.515 1.147 1.00 98.44 230 LEU A C 1
ATOM 1856 O O . LEU A 1 230 ? -12.791 3.878 0.611 1.00 98.44 230 LEU A O 1
ATOM 1860 N N . PRO A 1 231 ? -14.224 4.025 2.333 1.00 98.25 231 PRO A N 1
ATOM 1861 C CA . PRO A 1 231 ? -13.592 5.204 2.912 1.00 98.25 231 PRO A CA 1
ATOM 1862 C C . PRO A 1 231 ? -12.214 4.888 3.499 1.00 98.25 231 PRO A C 1
ATOM 1864 O O . PRO A 1 231 ? -12.008 3.847 4.126 1.00 98.25 231 PRO A O 1
ATOM 1867 N N . SER A 1 232 ? -11.258 5.795 3.326 1.00 98.50 232 SER A N 1
ATOM 1868 C CA . SER A 1 232 ? -9.899 5.639 3.855 1.00 98.50 232 SER A CA 1
ATOM 1869 C C . SER A 1 232 ? -9.341 6.983 4.311 1.00 98.50 232 SER A C 1
ATOM 1871 O O . SER A 1 232 ? -9.726 8.016 3.772 1.00 98.50 232 SER A O 1
ATOM 1873 N N . SER A 1 233 ? -8.404 6.979 5.252 1.00 98.25 233 SER A N 1
ATOM 1874 C CA . SER A 1 233 ? -7.591 8.146 5.600 1.00 98.25 233 SER A CA 1
ATOM 1875 C C . SER A 1 233 ? -6.132 7.748 5.832 1.00 98.25 233 SER A C 1
ATOM 1877 O O . SER A 1 233 ? -5.762 6.577 5.707 1.00 98.25 233 SER A O 1
ATOM 1879 N N . PHE A 1 234 ? -5.289 8.731 6.142 1.00 98.56 234 PHE A N 1
ATOM 1880 C CA . PHE A 1 234 ? -3.869 8.520 6.397 1.00 98.56 234 PHE A CA 1
ATOM 1881 C C . PHE A 1 234 ? -3.444 9.147 7.724 1.00 98.56 234 PHE A C 1
ATOM 1883 O O . PHE A 1 234 ? -4.068 10.102 8.193 1.00 98.56 234 PHE A O 1
ATOM 1890 N N . TRP A 1 235 ? -2.379 8.614 8.318 1.00 98.25 235 TRP A N 1
ATOM 1891 C CA . TRP A 1 235 ? -1.730 9.217 9.484 1.00 98.25 235 TRP A CA 1
ATOM 1892 C C . TRP A 1 235 ? -1.130 10.583 9.147 1.00 98.25 235 TRP A C 1
ATOM 1894 O O . TRP A 1 235 ? -0.653 10.785 8.028 1.00 98.25 235 TRP A O 1
ATOM 1904 N N . GLY A 1 236 ? -1.170 11.524 10.095 1.00 95.12 236 GLY A N 1
ATOM 1905 C CA . GLY A 1 236 ? -0.522 12.834 9.958 1.00 95.12 236 GLY A CA 1
ATOM 1906 C C . GLY A 1 236 ? -1.092 13.721 8.846 1.00 95.12 236 GLY A C 1
ATOM 1907 O O . GLY A 1 236 ? -0.565 14.799 8.580 1.00 95.12 236 GLY A O 1
ATOM 1908 N N . TYR A 1 237 ? -2.169 13.284 8.188 1.00 94.19 237 TYR A N 1
ATOM 1909 C CA . TYR A 1 237 ? -2.759 13.946 7.036 1.00 94.19 237 TYR A CA 1
ATOM 1910 C C . TYR A 1 237 ? -4.264 14.136 7.232 1.00 94.19 237 TYR A C 1
ATOM 1912 O O . TYR A 1 237 ? -4.992 13.226 7.641 1.00 94.19 237 TYR A O 1
ATOM 1920 N N . THR A 1 238 ? -4.737 15.334 6.912 1.00 86.69 238 THR A N 1
ATOM 1921 C CA . THR A 1 238 ? -6.150 15.704 6.970 1.00 86.69 238 THR A CA 1
ATOM 1922 C C . THR A 1 238 ? -6.524 16.291 5.619 1.00 86.69 238 THR A C 1
ATOM 1924 O O . THR A 1 238 ? -5.880 17.235 5.154 1.00 86.69 238 THR A O 1
ATOM 1927 N N . GLU A 1 239 ? -7.533 15.712 4.971 1.00 73.44 239 GLU A N 1
ATOM 1928 C CA . GLU A 1 239 ? -8.121 16.309 3.772 1.00 73.44 239 GLU A CA 1
ATOM 1929 C C . GLU A 1 239 ? -8.767 17.641 4.176 1.00 73.44 239 GLU A C 1
ATOM 1931 O O . GLU A 1 239 ? -9.491 1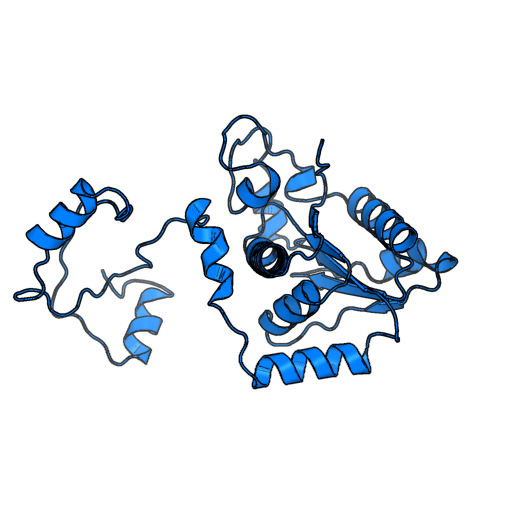7.698 5.170 1.00 73.44 239 GLU A O 1
ATOM 1936 N N . LYS A 1 240 ? -8.410 18.720 3.469 1.00 51.00 240 LYS A N 1
ATOM 1937 C CA . LYS A 1 240 ? -9.061 20.025 3.625 1.00 51.00 240 LYS A CA 1
ATOM 1938 C C . LYS A 1 240 ? -10.412 20.018 2.934 1.00 51.00 240 LYS A C 1
ATOM 1940 O O . LYS A 1 240 ? -10.458 19.452 1.819 1.00 51.00 240 LYS A O 1
#

Foldseek 3Di:
DLQPDPPRVVVQVVVVDDDPDDDDDDQQLPVVPVVSVVVCCVVAPCVNNVDDDHSDDSADFPHDPVCLLVLVVDDDDPVLVVVLVVCCVVQADPDAEEEEEAEADPVQLVQLPPQFFFQDAGQLCLASNPDSPDGDDSQLRHNDPVQVLVVRLVVCVVRLHQEYEYDYPDDRCQVVNCVSCVVSNHHYDYDPDPDCVSSLVNQLPGQEYEYRSNDVSVSSSSSSNVNVVHYYYYTPDDDD

Radius of gyration: 21.08 Å; Cα contacts (8 Å, |Δi|>4): 338; chains: 1; bounding box: 44×44×64 Å

Secondary structure (DSSP, 8-state):
-TT-STTHHHHHHHTT---S--------S-TTSHHHHHHHHHHS-TTT-S----SS-SS-SSPPGGGGGGGGG-PPPHHHHHHHHHHHHHHSPSS-EEEEEE---HHHHHHTTT-TT-S--TTTHHHH-SSSSS---HHHHS--HHHHHHHHHHHHHHHT-SEEEEEESS---HHHHHHHTGGGT-EEE----SSHHHHHHHHHTSSEEEE-TT-HHHHHHHHHHHHTT--EEETT----

Mean predicted aligned error: 3.58 Å

pLDDT: mean 96.33, std 4.21, range [51.0, 98.94]

Sequence (240 aa):
IVKEGNPFQQFWDELGVDFDGYMSHHLSFDVEDPYTKKEWELEFPPSSFPVLALRGAPARFPVNEDHRHIQRYLKWSPLLLKQARKLISELLPKGPFVGIHLRNGLDWENACMHVEGLPNFMASPQCLGYSQYRKLNKEICFPSKVEMLNRTKATVERIKASAVYVATDNEPMLSDLKATLLEYKTHVVHANPPLPQIDLIILAKSDFFIGNCVSSFTAHVKRERDVNGLPSSFWGYTEK